Protein AF-A0A349N728-F1 (afdb_monomer_lite)

Radius of gyration: 18.57 Å; chains: 1; bounding box: 44×31×49 Å

Foldseek 3Di:
DALCVVCVVVVHDSVVSCVQPVGPLSVVQVVLVVLVVLLVVLLPQADDPVDDLLVSVLVSLLSLLLSCLVCVVCLQPVVCVPVRYPSCVVCVVVSLVSQLVRQLRSVVVCVVVQQFDDDNVCSSVLSNVLCCLQSCQQVVCVVVVHDSFLVSNLVSQVVSCVSGLVRGDPVSSVVNNVSSVPSRHPVNNP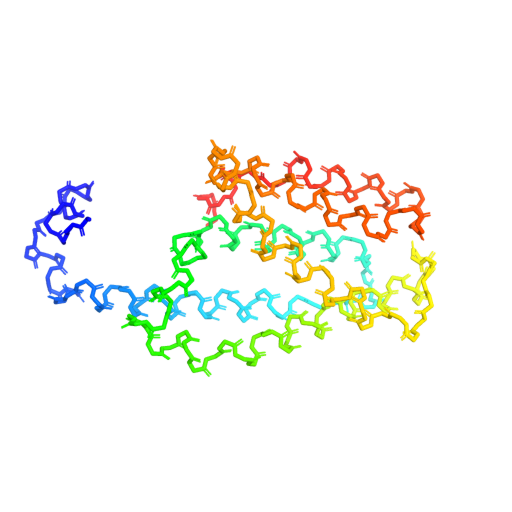PD

pLDDT: mean 85.96, std 12.43, range [41.59, 98.44]

Structure (mmCIF, N/CA/C/O backbone):
data_AF-A0A349N728-F1
#
_entry.id   AF-A0A349N728-F1
#
loop_
_atom_site.group_PDB
_atom_site.id
_atom_site.type_symbol
_atom_site.label_atom_id
_atom_site.label_alt_id
_atom_site.label_comp_id
_atom_site.label_asym_id
_atom_site.label_entity_id
_atom_site.label_seq_id
_atom_site.pdbx_PDB_ins_code
_atom_site.Cartn_x
_atom_site.Cartn_y
_atom_site.Cartn_z
_atom_site.occupancy
_atom_site.B_iso_or_equiv
_atom_site.auth_seq_id
_atom_site.auth_comp_id
_atom_site.auth_asym_id
_atom_site.auth_atom_id
_atom_site.pdbx_PDB_model_num
ATOM 1 N N . MET A 1 1 ? 10.423 2.161 -26.335 1.00 65.38 1 MET A N 1
ATOM 2 C CA . MET A 1 1 ? 11.825 2.143 -25.866 1.00 65.38 1 MET A CA 1
ATOM 3 C C . MET A 1 1 ? 12.519 0.907 -26.425 1.00 65.38 1 MET A C 1
ATOM 5 O O . MET A 1 1 ? 11.962 -0.180 -26.284 1.00 65.38 1 MET A O 1
ATOM 9 N N . THR A 1 2 ? 13.648 1.072 -27.118 1.00 75.69 2 THR A N 1
ATOM 10 C CA . THR A 1 2 ? 14.457 -0.017 -27.705 1.00 75.69 2 THR A CA 1
ATOM 11 C C . THR A 1 2 ? 15.675 -0.313 -26.823 1.00 75.69 2 THR A C 1
ATOM 13 O O . THR A 1 2 ? 16.045 0.516 -25.993 1.00 75.69 2 THR A O 1
ATOM 16 N N . THR A 1 3 ? 16.309 -1.476 -26.994 1.00 74.25 3 THR A N 1
ATOM 17 C CA . THR A 1 3 ? 17.570 -1.826 -26.309 1.00 74.25 3 THR A CA 1
ATOM 18 C C . THR A 1 3 ? 18.698 -0.854 -26.667 1.00 74.25 3 THR A C 1
ATOM 20 O O . THR A 1 3 ? 19.424 -0.423 -25.780 1.00 74.25 3 THR A O 1
ATOM 23 N N . ALA A 1 4 ? 18.776 -0.416 -27.927 1.00 76.38 4 ALA A N 1
ATOM 24 C CA . ALA A 1 4 ? 19.720 0.610 -28.374 1.00 76.38 4 ALA A CA 1
ATOM 25 C C . ALA A 1 4 ? 19.531 1.953 -27.643 1.00 76.38 4 ALA A C 1
ATOM 27 O O . ALA A 1 4 ? 20.502 2.557 -27.193 1.00 76.38 4 ALA A O 1
ATOM 28 N N . ALA A 1 5 ? 18.280 2.402 -27.473 1.00 78.94 5 ALA A N 1
ATOM 29 C CA . ALA A 1 5 ? 17.983 3.632 -26.739 1.00 78.94 5 ALA A CA 1
ATOM 30 C C . ALA A 1 5 ? 18.344 3.514 -25.247 1.00 78.94 5 ALA A C 1
ATOM 32 O O . ALA A 1 5 ? 18.861 4.465 -24.674 1.00 78.94 5 ALA A O 1
ATOM 33 N N . LEU A 1 6 ? 18.124 2.343 -24.634 1.00 78.31 6 LEU A N 1
ATOM 34 C CA . LEU A 1 6 ? 18.539 2.078 -23.252 1.00 78.31 6 LEU A CA 1
ATOM 35 C C . LEU A 1 6 ? 20.072 2.098 -23.107 1.00 78.31 6 LEU A C 1
ATOM 37 O O . LEU A 1 6 ? 20.585 2.681 -22.161 1.00 78.31 6 LEU A O 1
ATOM 41 N N . ALA A 1 7 ? 20.807 1.482 -24.039 1.00 80.94 7 ALA A N 1
ATOM 42 C CA . ALA A 1 7 ? 22.271 1.466 -24.009 1.00 80.94 7 ALA A CA 1
ATOM 43 C C . ALA A 1 7 ? 22.863 2.881 -24.130 1.00 80.94 7 ALA A C 1
ATOM 45 O O . ALA A 1 7 ? 23.768 3.230 -23.374 1.00 80.94 7 ALA A O 1
ATOM 46 N N . ALA A 1 8 ? 22.303 3.701 -25.027 1.00 82.25 8 ALA A N 1
ATOM 47 C CA . ALA A 1 8 ? 22.685 5.102 -25.184 1.00 82.25 8 ALA A CA 1
ATOM 48 C C . ALA A 1 8 ? 22.442 5.918 -23.903 1.00 82.25 8 ALA A C 1
ATOM 50 O O . ALA A 1 8 ? 23.327 6.662 -23.487 1.00 82.25 8 ALA A O 1
ATOM 51 N N . GLU A 1 9 ? 21.291 5.729 -23.250 1.00 84.56 9 GLU A N 1
ATOM 52 C CA . GLU A 1 9 ? 20.955 6.399 -21.984 1.00 84.56 9 GLU A CA 1
ATOM 53 C C . GLU A 1 9 ? 21.910 6.006 -20.844 1.00 84.56 9 GLU A C 1
ATOM 55 O O . GLU A 1 9 ? 22.309 6.836 -20.034 1.00 84.56 9 GLU A O 1
ATOM 60 N N . LEU A 1 10 ? 22.323 4.736 -20.802 1.00 83.94 10 LEU A N 1
ATOM 61 C CA . LEU A 1 10 ? 23.258 4.213 -19.803 1.00 83.94 10 LEU A CA 1
ATOM 62 C C . LEU A 1 10 ? 24.729 4.555 -20.103 1.00 83.94 10 LEU A C 1
ATOM 64 O O . LEU A 1 10 ? 25.606 4.209 -19.311 1.00 83.94 10 LEU A O 1
ATOM 68 N N . GLY A 1 11 ? 25.024 5.187 -21.245 1.00 83.31 11 GLY A N 1
ATOM 69 C CA . GLY A 1 11 ? 26.394 5.482 -21.671 1.00 83.31 11 GLY A CA 1
ATOM 70 C C . GLY A 1 11 ? 27.242 4.234 -21.952 1.00 83.31 11 GLY A C 1
ATOM 71 O O . GLY A 1 11 ? 28.469 4.301 -21.885 1.00 83.31 11 GLY A O 1
ATOM 72 N N . ILE A 1 12 ? 26.611 3.092 -22.253 1.00 85.50 12 ILE A N 1
ATOM 73 C CA . ILE A 1 12 ? 27.287 1.823 -22.569 1.00 85.50 12 ILE A CA 1
ATOM 74 C C . ILE A 1 12 ? 27.116 1.461 -24.046 1.00 85.50 12 ILE A C 1
ATOM 76 O O . ILE A 1 12 ? 26.211 1.937 -24.729 1.00 85.50 12 ILE A O 1
ATOM 80 N N . SER A 1 13 ? 27.968 0.570 -24.559 1.00 86.50 13 SER A N 1
ATOM 81 C CA . SER A 1 13 ? 27.773 0.041 -25.910 1.00 86.50 13 SER A CA 1
ATOM 82 C C . SER A 1 13 ? 26.555 -0.886 -25.967 1.00 86.50 13 SER A C 1
ATOM 84 O O . SER A 1 13 ? 26.282 -1.649 -25.037 1.00 86.50 13 SER A O 1
ATOM 86 N N . GLU A 1 14 ? 25.846 -0.879 -27.096 1.00 82.75 14 GLU A N 1
ATOM 87 C CA . GLU A 1 14 ? 24.724 -1.796 -27.327 1.00 82.75 14 GLU A CA 1
ATOM 88 C C . GLU A 1 14 ? 25.157 -3.269 -27.231 1.00 82.75 14 GLU A C 1
ATOM 90 O O . GLU A 1 14 ? 24.426 -4.094 -26.689 1.00 82.75 14 GLU A O 1
ATOM 95 N N . GLY A 1 15 ? 26.385 -3.590 -27.659 1.00 82.44 15 GLY A N 1
ATOM 96 C CA . GLY A 1 15 ? 26.968 -4.925 -27.508 1.00 82.44 15 GLY A CA 1
ATOM 97 C C . GLY A 1 15 ? 27.136 -5.363 -26.047 1.00 82.44 15 GLY A C 1
ATOM 98 O O . GLY A 1 15 ? 26.939 -6.539 -25.747 1.00 82.44 15 GLY A O 1
ATOM 99 N N . ASN A 1 16 ? 27.436 -4.434 -25.130 1.00 83.75 16 ASN A N 1
ATOM 100 C CA . ASN A 1 16 ? 27.517 -4.731 -23.697 1.00 83.75 16 ASN A CA 1
ATOM 101 C C . ASN A 1 16 ? 26.131 -5.061 -23.123 1.00 83.75 16 ASN A C 1
ATOM 103 O O . ASN A 1 16 ? 25.970 -6.036 -22.394 1.00 83.75 16 ASN A O 1
ATOM 107 N N . LEU A 1 17 ? 25.102 -4.302 -23.515 1.00 81.75 17 LEU A N 1
ATOM 108 C CA . LEU A 1 17 ? 23.727 -4.601 -23.116 1.00 81.75 17 LEU A CA 1
ATOM 109 C C . LEU A 1 17 ? 23.251 -5.942 -23.699 1.00 81.75 17 LEU A C 1
ATOM 111 O O . LEU A 1 17 ? 22.647 -6.730 -22.979 1.00 81.75 17 LEU A O 1
ATOM 115 N N . TRP A 1 18 ? 23.569 -6.227 -24.965 1.00 82.00 18 TRP A N 1
ATOM 116 C CA . TRP A 1 18 ? 23.206 -7.478 -25.637 1.00 82.00 18 TRP A CA 1
ATOM 117 C C . TRP A 1 18 ? 23.856 -8.713 -25.000 1.00 82.00 18 TRP A C 1
ATOM 119 O O . TRP A 1 18 ? 23.233 -9.775 -24.946 1.00 82.00 18 TRP A O 1
ATOM 129 N N . TYR A 1 19 ? 25.087 -8.578 -24.490 1.00 83.62 19 TYR A N 1
ATOM 130 C CA . TYR A 1 19 ? 25.783 -9.655 -23.780 1.00 83.62 19 TYR A CA 1
ATOM 131 C C . TYR A 1 19 ? 25.002 -10.131 -22.546 1.00 83.62 19 TYR A C 1
ATOM 133 O O . TYR A 1 19 ? 24.940 -11.331 -22.281 1.00 83.62 19 TYR A O 1
ATOM 141 N N . HIS A 1 20 ? 24.368 -9.202 -21.826 1.00 80.75 20 HIS A N 1
ATOM 142 C CA . HIS A 1 20 ? 23.574 -9.502 -20.633 1.00 80.75 20 HIS A CA 1
ATOM 143 C C . HIS A 1 20 ? 22.095 -9.775 -20.939 1.00 80.75 20 HIS A C 1
ATOM 145 O O . HIS A 1 20 ? 21.496 -10.658 -20.329 1.00 80.75 20 HIS A O 1
ATOM 151 N N . PHE A 1 21 ? 21.510 -9.058 -21.900 1.00 83.00 21 PHE A N 1
ATOM 152 C CA . PHE A 1 21 ? 20.096 -9.143 -22.259 1.00 83.00 21 PHE A CA 1
ATOM 153 C C . PHE A 1 21 ? 19.945 -9.202 -23.778 1.00 83.00 21 PHE A C 1
ATOM 155 O O . PHE A 1 21 ? 19.980 -8.182 -24.471 1.00 83.00 21 PHE A O 1
ATOM 162 N N . LYS A 1 22 ? 19.739 -10.410 -24.310 1.00 79.81 22 LYS A N 1
ATOM 163 C CA . LYS A 1 22 ? 19.631 -10.629 -25.761 1.00 79.81 22 LYS A CA 1
ATOM 164 C C . LYS A 1 22 ? 18.371 -10.002 -26.346 1.00 79.81 22 LYS A C 1
ATOM 166 O O . LYS A 1 22 ? 18.345 -9.643 -27.522 1.00 79.81 22 LYS A O 1
ATOM 171 N N . THR A 1 23 ? 17.326 -9.880 -25.534 1.00 80.31 23 THR A N 1
ATOM 172 C CA . THR A 1 23 ? 16.049 -9.284 -25.912 1.00 80.31 23 THR A CA 1
ATOM 173 C C . THR A 1 23 ? 15.507 -8.373 -24.811 1.00 80.31 23 THR A C 1
ATOM 175 O O . THR A 1 23 ? 15.828 -8.513 -23.631 1.00 80.31 23 THR A O 1
ATOM 178 N N . LYS A 1 24 ? 14.587 -7.471 -25.178 1.00 75.88 24 LYS A N 1
ATOM 179 C CA . LYS A 1 24 ? 13.794 -6.697 -24.204 1.00 75.88 24 LYS A CA 1
ATOM 180 C C . LYS A 1 24 ? 13.035 -7.613 -23.231 1.00 75.88 24 LYS A C 1
ATOM 182 O O . LYS A 1 24 ? 12.814 -7.232 -22.086 1.00 75.88 24 LYS A O 1
ATOM 187 N N . ARG A 1 25 ? 12.640 -8.810 -23.679 1.00 78.06 25 ARG A N 1
ATOM 188 C CA . ARG A 1 25 ? 11.955 -9.799 -22.843 1.00 78.06 25 ARG A CA 1
ATOM 189 C C . ARG A 1 25 ? 12.865 -10.323 -21.731 1.00 78.06 25 ARG A C 1
ATOM 191 O O . ARG A 1 25 ? 12.410 -10.396 -20.601 1.00 78.06 25 ARG A O 1
ATOM 198 N N . ASP A 1 26 ? 14.137 -10.592 -22.016 1.00 81.44 26 ASP A N 1
ATOM 199 C CA . ASP A 1 26 ? 15.095 -11.072 -21.003 1.00 81.44 26 ASP A CA 1
ATOM 200 C C . ASP A 1 26 ? 15.329 -10.029 -19.898 1.00 81.44 26 ASP A C 1
ATOM 202 O O . ASP A 1 26 ? 15.417 -10.360 -18.713 1.00 81.44 26 ASP A O 1
ATOM 206 N N . LEU A 1 27 ? 15.359 -8.747 -20.280 1.00 81.94 27 LEU A N 1
ATOM 207 C CA . LEU A 1 27 ? 15.409 -7.636 -19.331 1.00 81.94 27 LEU A CA 1
ATOM 208 C C . LEU A 1 27 ? 14.133 -7.578 -18.475 1.00 81.94 27 LEU A C 1
ATOM 210 O O . LEU A 1 27 ? 14.215 -7.451 -17.256 1.00 81.94 27 LEU A O 1
ATOM 214 N N . LEU A 1 28 ? 12.955 -7.708 -19.095 1.00 81.44 28 LEU A N 1
ATOM 215 C CA . LEU A 1 28 ? 11.674 -7.711 -18.379 1.00 81.44 28 LEU A CA 1
ATOM 216 C C . LEU A 1 28 ? 11.529 -8.901 -17.423 1.00 81.44 28 LEU A C 1
ATOM 218 O O . LEU A 1 28 ? 11.009 -8.714 -16.326 1.00 81.44 28 LEU A O 1
ATOM 222 N N . GLU A 1 29 ? 11.988 -10.095 -17.799 1.00 83.06 29 GLU A N 1
ATOM 223 C CA . GLU A 1 29 ? 11.990 -11.278 -16.923 1.00 83.06 29 GLU A CA 1
ATOM 224 C C . GLU A 1 29 ? 12.905 -11.056 -15.710 1.00 83.06 29 GLU A C 1
ATOM 226 O O . GLU A 1 29 ? 12.505 -11.323 -14.579 1.00 83.06 29 GLU A O 1
ATOM 231 N N . THR A 1 30 ? 14.088 -10.467 -15.910 1.00 86.31 30 THR A N 1
ATOM 232 C CA . THR A 1 30 ? 15.000 -10.124 -14.803 1.00 86.31 30 THR A CA 1
ATOM 233 C C . THR A 1 30 ? 14.379 -9.110 -13.842 1.00 86.31 30 THR A C 1
ATOM 235 O O . THR A 1 30 ? 14.368 -9.337 -12.633 1.00 86.31 30 THR A O 1
ATOM 238 N N . ILE A 1 31 ? 13.787 -8.030 -14.364 1.00 86.88 31 ILE A N 1
ATOM 239 C CA . ILE A 1 31 ? 13.103 -7.036 -13.522 1.00 86.88 31 ILE A CA 1
ATOM 240 C C . ILE A 1 31 ? 11.879 -7.656 -12.828 1.00 86.88 31 ILE A C 1
ATOM 242 O O . ILE A 1 31 ? 11.579 -7.334 -11.683 1.00 86.88 31 ILE A O 1
ATOM 246 N N . SER A 1 32 ? 11.179 -8.580 -13.491 1.00 84.75 32 SER A N 1
ATOM 247 C CA . SER A 1 32 ? 10.051 -9.306 -12.897 1.00 84.75 32 SER A CA 1
ATOM 248 C C . SER A 1 32 ? 10.486 -10.206 -11.743 1.00 84.75 32 SER A C 1
ATOM 250 O O . SER A 1 32 ? 9.770 -10.314 -10.749 1.00 84.75 32 SER A O 1
ATOM 252 N N . ALA A 1 33 ? 11.650 -10.847 -11.851 1.00 87.31 33 ALA A N 1
ATOM 253 C CA . ALA A 1 33 ? 12.217 -11.639 -10.767 1.00 87.31 33 ALA A CA 1
ATOM 254 C C . ALA A 1 33 ? 12.583 -10.755 -9.562 1.00 87.31 33 ALA A C 1
ATOM 256 O O . ALA A 1 33 ? 12.226 -11.093 -8.434 1.00 87.31 33 ALA A O 1
ATOM 257 N N . GLU A 1 34 ? 13.211 -9.596 -9.796 1.00 90.12 34 GLU A N 1
ATOM 258 C CA . GLU A 1 34 ? 13.496 -8.607 -8.744 1.00 90.12 34 GLU A CA 1
ATOM 259 C C . GLU A 1 34 ? 12.205 -8.095 -8.088 1.00 90.12 34 GLU A C 1
ATOM 261 O O . GLU A 1 34 ? 12.103 -8.036 -6.862 1.00 90.12 34 GLU A O 1
ATOM 266 N N . PHE A 1 35 ? 11.180 -7.810 -8.894 1.00 88.44 35 PHE A N 1
ATOM 267 C CA . PHE A 1 35 ? 9.861 -7.423 -8.408 1.00 88.44 35 PHE A CA 1
ATOM 268 C C . PHE A 1 35 ? 9.256 -8.484 -7.484 1.00 88.44 35 PHE A C 1
ATOM 270 O O . PHE A 1 35 ? 8.768 -8.145 -6.410 1.00 88.44 35 PHE A O 1
ATOM 277 N N . VAL A 1 36 ? 9.318 -9.770 -7.845 1.00 87.31 36 VAL A N 1
ATOM 278 C CA . VAL A 1 36 ? 8.809 -10.856 -6.990 1.00 87.31 36 VAL A CA 1
ATOM 279 C C . VAL A 1 36 ? 9.584 -10.966 -5.673 1.00 87.31 36 VAL A C 1
ATOM 281 O O . VAL A 1 36 ? 8.971 -11.225 -4.637 1.00 87.31 36 VAL A O 1
ATOM 284 N N . LEU A 1 37 ? 10.903 -10.755 -5.675 1.00 89.50 37 LEU A N 1
ATOM 285 C CA . LEU A 1 37 ? 11.693 -10.721 -4.438 1.00 89.50 37 LEU A CA 1
ATOM 286 C C . LEU A 1 37 ? 11.263 -9.557 -3.541 1.00 89.50 37 LEU A C 1
ATOM 288 O O . LEU A 1 37 ? 10.905 -9.785 -2.387 1.00 89.50 37 LEU A O 1
ATOM 292 N N . TYR A 1 38 ? 11.181 -8.351 -4.106 1.00 91.06 38 TYR A N 1
ATOM 293 C CA . TYR A 1 38 ? 10.727 -7.154 -3.396 1.00 91.06 38 TYR A CA 1
ATOM 294 C C . TYR A 1 38 ? 9.313 -7.336 -2.818 1.00 91.06 38 TYR A C 1
ATOM 296 O O . TYR A 1 38 ? 9.050 -7.024 -1.657 1.00 91.06 38 TYR A O 1
ATOM 304 N N . LEU A 1 39 ? 8.398 -7.917 -3.603 1.00 89.69 39 LEU A N 1
ATOM 305 C CA . LEU A 1 39 ? 7.050 -8.262 -3.154 1.00 89.69 39 LEU A CA 1
ATOM 306 C C . LEU A 1 39 ? 7.071 -9.203 -1.950 1.00 89.69 39 LEU A C 1
ATOM 308 O O . LEU A 1 39 ? 6.292 -9.016 -1.018 1.00 89.69 39 LEU A O 1
ATOM 312 N N . ASN A 1 40 ? 7.917 -10.235 -1.973 1.00 90.56 40 ASN A N 1
ATOM 313 C CA . ASN A 1 40 ? 8.003 -11.204 -0.884 1.00 90.56 40 ASN A CA 1
ATOM 314 C C . ASN A 1 40 ? 8.567 -10.575 0.396 1.00 90.56 40 ASN A C 1
ATOM 316 O O . ASN A 1 40 ? 8.049 -10.861 1.475 1.00 90.56 40 ASN A O 1
ATOM 320 N N . GLU A 1 41 ? 9.561 -9.693 0.286 1.00 92.38 41 GLU A N 1
ATOM 321 C CA . GLU A 1 41 ? 10.083 -8.917 1.418 1.00 92.38 41 GLU A CA 1
ATOM 322 C C . GLU A 1 41 ? 8.996 -8.028 2.021 1.00 92.38 41 GLU A C 1
ATOM 324 O O . GLU A 1 41 ? 8.740 -8.082 3.225 1.00 92.38 41 GLU A O 1
ATOM 329 N N . ARG A 1 42 ? 8.268 -7.288 1.177 1.00 94.06 42 ARG A N 1
ATOM 330 C CA . ARG A 1 42 ? 7.126 -6.492 1.627 1.00 94.06 42 ARG A CA 1
ATOM 331 C C . ARG A 1 42 ? 6.063 -7.372 2.280 1.00 94.06 42 ARG A C 1
ATOM 333 O O . ARG A 1 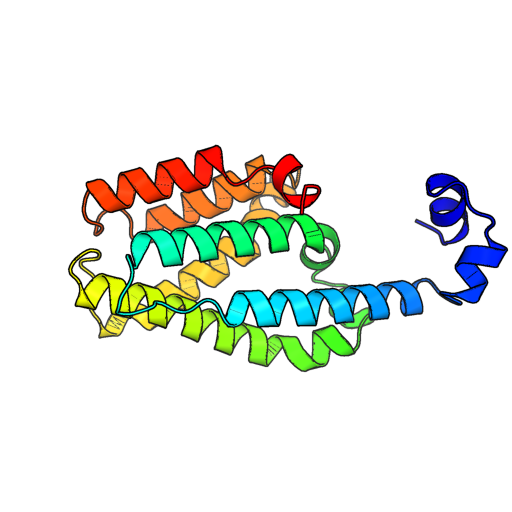42 ? 5.555 -7.013 3.334 1.00 94.06 42 ARG A O 1
ATOM 340 N N . LEU A 1 43 ? 5.705 -8.518 1.697 1.00 93.88 43 LEU A N 1
ATOM 341 C CA . LEU A 1 43 ? 4.720 -9.455 2.264 1.00 93.88 43 LEU A CA 1
ATOM 342 C C . LEU A 1 43 ? 5.140 -10.046 3.617 1.00 93.88 43 LEU A C 1
ATOM 344 O O . LEU A 1 43 ? 4.274 -10.478 4.378 1.00 93.88 43 LEU A O 1
ATOM 348 N N . ALA A 1 44 ? 6.439 -10.070 3.920 1.00 94.25 44 ALA A N 1
ATOM 349 C CA . ALA A 1 44 ? 6.952 -10.504 5.214 1.00 94.25 44 ALA A CA 1
ATOM 350 C C . ALA A 1 44 ? 6.738 -9.457 6.324 1.00 94.25 44 ALA A C 1
ATOM 352 O O . ALA A 1 44 ? 6.820 -9.803 7.504 1.00 94.25 44 ALA A O 1
ATOM 353 N N . LEU A 1 45 ? 6.417 -8.202 5.977 1.00 95.44 45 LEU A N 1
ATOM 354 C CA . LEU A 1 45 ? 6.037 -7.175 6.946 1.00 95.44 45 LEU A CA 1
ATOM 355 C C . LEU A 1 45 ? 4.685 -7.538 7.569 1.00 95.44 45 LEU A C 1
ATOM 357 O O . LEU A 1 45 ? 3.630 -7.403 6.951 1.00 95.44 45 LEU A O 1
ATOM 361 N N . LEU A 1 46 ? 4.711 -8.014 8.805 1.00 96.94 46 LEU A N 1
ATOM 362 C CA . LEU A 1 46 ? 3.534 -8.401 9.576 1.00 96.94 46 LEU A CA 1
ATOM 363 C C . LEU A 1 46 ? 3.535 -7.651 10.912 1.00 96.94 46 LEU A C 1
ATOM 365 O O . LEU A 1 46 ? 4.599 -7.224 11.368 1.00 96.94 46 LEU A O 1
ATOM 369 N N . PRO A 1 47 ? 2.371 -7.475 11.561 1.00 96.75 47 PRO A N 1
ATOM 370 C CA . PRO A 1 47 ? 2.330 -6.847 12.873 1.00 96.75 47 PRO A CA 1
ATOM 371 C C . PRO A 1 47 ? 3.146 -7.655 13.892 1.00 96.75 47 PRO A C 1
ATOM 373 O O . PRO A 1 47 ? 2.876 -8.836 14.126 1.00 96.75 47 PRO A O 1
ATOM 376 N N . ASP A 1 48 ? 4.117 -7.004 14.531 1.00 91.38 48 ASP A N 1
ATOM 377 C CA . ASP A 1 48 ? 4.842 -7.560 15.672 1.00 91.38 48 ASP A CA 1
ATOM 378 C C . ASP A 1 48 ? 4.112 -7.193 16.968 1.00 91.38 48 ASP A C 1
ATOM 380 O O . ASP A 1 48 ? 3.967 -6.019 17.301 1.00 91.38 48 ASP A O 1
ATOM 384 N N . LYS A 1 49 ? 3.692 -8.207 17.732 1.00 85.75 49 LYS A N 1
ATOM 385 C CA . LYS A 1 49 ? 2.978 -8.043 19.009 1.00 85.75 49 LYS A CA 1
ATOM 386 C C . LYS A 1 49 ? 3.789 -7.306 20.080 1.00 85.75 49 LYS A C 1
ATOM 388 O O . LYS A 1 49 ? 3.215 -6.919 21.096 1.00 85.75 49 LYS A O 1
ATOM 393 N N . ARG A 1 50 ? 5.110 -7.198 19.912 1.00 86.25 50 ARG A N 1
ATOM 394 C CA . ARG A 1 50 ? 6.018 -6.512 20.844 1.00 86.25 50 ARG A CA 1
ATOM 395 C C . ARG A 1 50 ? 6.225 -5.039 20.501 1.00 86.25 50 ARG A C 1
ATOM 397 O O . ARG A 1 50 ? 6.676 -4.297 21.367 1.00 86.25 50 ARG A O 1
ATOM 404 N N . ASN A 1 51 ? 5.892 -4.634 19.278 1.00 91.44 51 ASN A N 1
ATOM 405 C CA . ASN A 1 51 ? 6.138 -3.291 18.770 1.00 91.44 51 ASN A CA 1
ATOM 406 C C . ASN A 1 51 ? 4.823 -2.542 18.529 1.00 91.44 51 ASN A C 1
ATOM 408 O O . ASN A 1 51 ? 3.728 -3.098 18.609 1.00 91.44 51 ASN A O 1
ATOM 412 N N . ASP A 1 52 ? 4.939 -1.251 18.231 1.00 96.19 52 ASP A N 1
ATOM 413 C CA . ASP A 1 52 ? 3.796 -0.423 17.871 1.00 96.19 52 ASP A CA 1
ATOM 414 C C . ASP A 1 52 ? 3.228 -0.844 16.503 1.00 96.19 52 ASP A C 1
ATOM 416 O O . ASP A 1 52 ? 3.882 -0.715 15.464 1.00 96.19 52 ASP A O 1
ATOM 420 N N . VAL A 1 53 ? 1.984 -1.329 16.503 1.00 97.69 53 VAL A N 1
ATOM 421 C CA . VAL A 1 53 ? 1.272 -1.751 15.288 1.00 97.69 53 VAL A CA 1
ATOM 422 C C . VAL A 1 53 ? 1.079 -0.606 14.288 1.00 97.69 53 VAL A C 1
ATOM 424 O O . VAL A 1 53 ? 1.051 -0.855 13.083 1.00 97.69 53 VAL A O 1
ATOM 427 N N . VAL A 1 54 ? 0.965 0.643 14.756 1.00 97.38 54 VAL A N 1
ATOM 428 C CA . VAL A 1 54 ? 0.815 1.819 13.889 1.00 97.38 54 VAL A CA 1
ATOM 429 C C . VAL A 1 54 ? 2.110 2.076 13.131 1.00 97.38 54 VAL A C 1
ATOM 431 O O . VAL A 1 54 ? 2.051 2.276 11.923 1.00 97.38 54 VAL A O 1
ATOM 434 N N . GLU A 1 55 ? 3.268 1.990 13.793 1.00 96.12 55 GLU A N 1
ATOM 435 C CA . GLU A 1 55 ? 4.571 2.108 13.116 1.00 96.12 55 GLU A CA 1
ATOM 436 C C . GLU A 1 55 ? 4.802 0.964 12.130 1.00 96.12 55 GLU A C 1
ATOM 438 O O . GLU A 1 55 ? 5.214 1.197 10.996 1.00 96.12 55 GLU A O 1
ATOM 443 N N . GLY A 1 56 ? 4.466 -0.272 12.514 1.00 96.88 56 GLY A N 1
ATOM 444 C CA . GLY A 1 56 ? 4.554 -1.409 11.596 1.00 96.88 56 GLY A CA 1
ATOM 445 C C . GLY A 1 56 ? 3.677 -1.223 10.352 1.00 96.88 56 GLY A C 1
ATOM 446 O O . GLY A 1 56 ? 4.092 -1.537 9.237 1.00 96.88 56 GLY A O 1
ATOM 447 N N . TYR A 1 57 ? 2.477 -0.665 10.521 1.00 97.44 57 TYR A N 1
ATOM 448 C CA . TYR A 1 57 ? 1.588 -0.381 9.400 1.00 97.44 57 TYR A CA 1
ATOM 449 C C . TYR A 1 57 ? 2.066 0.810 8.561 1.00 97.44 57 TYR A C 1
ATOM 451 O O . TYR A 1 57 ? 1.948 0.766 7.340 1.00 97.44 57 TYR A O 1
ATOM 459 N N . ILE A 1 58 ? 2.664 1.839 9.172 1.00 95.88 58 ILE A N 1
ATOM 460 C CA . ILE A 1 58 ? 3.349 2.919 8.446 1.00 95.88 58 ILE A CA 1
ATOM 461 C C . ILE A 1 58 ? 4.466 2.340 7.574 1.00 95.88 58 ILE A C 1
ATOM 463 O O . ILE A 1 58 ? 4.516 2.646 6.384 1.00 95.88 58 ILE A O 1
ATOM 467 N N . ALA A 1 59 ? 5.306 1.459 8.121 1.00 94.56 59 ALA A N 1
ATOM 468 C CA . ALA A 1 59 ? 6.368 0.800 7.366 1.00 94.56 59 ALA A CA 1
ATOM 469 C C . ALA A 1 59 ? 5.814 -0.011 6.181 1.00 94.56 59 ALA A C 1
ATOM 471 O O . ALA A 1 59 ? 6.353 0.068 5.077 1.00 94.56 59 ALA A O 1
ATOM 472 N N . LEU A 1 60 ? 4.691 -0.717 6.372 1.00 95.69 60 LEU A N 1
ATOM 473 C CA . LEU A 1 60 ? 3.984 -1.381 5.275 1.00 95.69 60 LEU A CA 1
ATOM 474 C C . LEU A 1 60 ? 3.520 -0.380 4.201 1.00 95.69 60 LEU A C 1
ATOM 476 O O . LEU A 1 60 ? 3.712 -0.639 3.015 1.00 95.69 60 LEU A O 1
ATOM 480 N N . MET A 1 61 ? 2.916 0.750 4.587 1.00 94.75 61 MET A N 1
ATOM 481 C CA . MET A 1 61 ? 2.443 1.763 3.629 1.00 94.75 61 MET A CA 1
ATOM 482 C C . MET A 1 61 ? 3.603 2.379 2.840 1.00 94.75 61 MET A C 1
ATOM 484 O O . MET A 1 61 ? 3.499 2.524 1.625 1.00 94.75 61 MET A O 1
ATOM 488 N N . VAL A 1 62 ? 4.721 2.678 3.506 1.00 92.75 62 VAL A N 1
ATOM 489 C CA . VAL A 1 62 ? 5.940 3.188 2.861 1.00 92.75 62 VAL A CA 1
ATOM 490 C C . VAL A 1 62 ? 6.505 2.166 1.876 1.00 92.75 62 VAL A C 1
ATOM 492 O O . VAL A 1 62 ? 6.765 2.515 0.727 1.00 92.75 62 VAL A O 1
ATOM 495 N N . SER A 1 63 ? 6.628 0.899 2.280 1.00 93.38 63 SER A N 1
ATOM 496 C CA . SER A 1 63 ? 7.130 -0.167 1.406 1.00 93.38 63 SER A CA 1
ATOM 497 C C . SER A 1 63 ? 6.213 -0.406 0.196 1.00 93.38 63 SER A C 1
ATOM 499 O O . SER A 1 63 ? 6.695 -0.509 -0.930 1.00 93.38 63 SER A O 1
ATOM 501 N N . LEU A 1 64 ? 4.886 -0.399 0.381 1.00 92.38 64 LEU A N 1
ATOM 502 C CA . LEU A 1 64 ? 3.926 -0.487 -0.730 1.00 92.38 64 LEU A CA 1
ATOM 503 C C . LEU A 1 64 ? 4.024 0.706 -1.683 1.00 92.38 64 LEU A C 1
ATOM 505 O O . LEU A 1 64 ? 3.963 0.536 -2.896 1.00 92.38 64 LEU A O 1
ATOM 509 N N . ALA A 1 65 ? 4.159 1.922 -1.163 1.00 90.81 65 ALA A N 1
ATOM 510 C CA . ALA A 1 65 ? 4.291 3.109 -1.995 1.00 90.81 65 ALA A CA 1
ATOM 511 C C . ALA A 1 65 ? 5.597 3.099 -2.803 1.00 90.81 65 ALA A C 1
ATOM 513 O O . ALA A 1 65 ? 5.584 3.421 -3.992 1.00 90.81 65 ALA A O 1
ATOM 514 N N . GLN A 1 66 ? 6.707 2.681 -2.188 1.00 90.38 66 GLN A N 1
ATOM 515 C CA . GLN A 1 66 ? 7.979 2.478 -2.880 1.00 90.38 66 GLN A CA 1
ATOM 516 C C . GLN A 1 66 ? 7.856 1.422 -3.976 1.00 90.38 66 GLN A C 1
ATOM 518 O O . GLN A 1 66 ? 8.345 1.645 -5.078 1.00 90.38 66 GLN A O 1
ATOM 523 N N . GLU A 1 67 ? 7.157 0.317 -3.722 1.00 90.31 67 GLU A N 1
ATOM 524 C CA . GLU A 1 67 ? 6.871 -0.695 -4.737 1.00 90.31 67 GLU A CA 1
ATOM 525 C C . GLU A 1 67 ? 6.091 -0.119 -5.921 1.00 90.31 67 GLU A C 1
ATOM 527 O O . GLU A 1 67 ? 6.488 -0.290 -7.075 1.00 90.31 67 GLU A O 1
ATOM 532 N N . LEU A 1 68 ? 4.991 0.586 -5.638 1.00 87.81 68 LEU A N 1
ATOM 533 C CA . LEU A 1 68 ? 4.132 1.188 -6.655 1.00 87.81 68 LEU A CA 1
ATOM 534 C C . LEU A 1 68 ? 4.902 2.204 -7.492 1.00 87.81 68 LEU A C 1
ATOM 536 O O . LEU A 1 68 ? 4.711 2.248 -8.701 1.00 87.81 68 LEU A O 1
ATOM 540 N N . LEU A 1 69 ? 5.797 2.985 -6.882 1.00 87.56 69 LEU A N 1
ATOM 541 C CA . LEU A 1 69 ? 6.665 3.920 -7.594 1.00 87.56 69 LEU A CA 1
ATOM 542 C C . LEU A 1 69 ? 7.780 3.205 -8.366 1.00 87.56 69 LEU A C 1
ATOM 544 O O . LEU A 1 69 ? 7.989 3.507 -9.538 1.00 87.56 69 LEU A O 1
ATOM 548 N N . LYS A 1 70 ? 8.506 2.262 -7.767 1.00 88.38 70 LYS A N 1
ATOM 549 C CA . LYS A 1 70 ? 9.626 1.562 -8.419 1.00 88.38 70 LYS A CA 1
ATOM 550 C C . LYS A 1 70 ? 9.146 0.742 -9.617 1.00 88.38 70 LYS A C 1
ATOM 552 O O . LYS A 1 70 ? 9.746 0.785 -10.688 1.00 88.38 70 LYS A O 1
ATOM 557 N N . TYR A 1 71 ? 8.006 0.075 -9.469 1.00 86.00 71 TYR A N 1
ATOM 558 C CA . TYR A 1 71 ? 7.452 -0.843 -10.461 1.00 86.00 71 TYR A CA 1
ATOM 559 C C . TYR A 1 71 ? 6.208 -0.291 -11.172 1.00 86.00 71 TYR A C 1
ATOM 561 O O . TYR A 1 71 ? 5.448 -1.046 -11.774 1.00 86.00 71 TYR A O 1
ATOM 569 N N . ARG A 1 72 ? 6.004 1.037 -11.175 1.00 81.62 72 ARG A N 1
ATOM 570 C CA . ARG A 1 72 ? 4.838 1.711 -11.793 1.00 81.62 72 ARG A CA 1
ATOM 571 C C . ARG A 1 72 ? 4.590 1.339 -13.253 1.00 81.62 72 ARG A C 1
ATOM 573 O O . ARG A 1 72 ? 3.456 1.372 -13.722 1.00 81.62 72 ARG A O 1
ATOM 580 N N . PHE A 1 73 ? 5.662 1.040 -13.987 1.00 79.06 73 PHE A N 1
ATOM 581 C CA . PHE A 1 73 ? 5.590 0.645 -15.391 1.00 79.06 73 PHE A CA 1
ATOM 582 C C . PHE A 1 73 ? 4.987 -0.751 -15.556 1.00 79.06 73 PHE A C 1
ATOM 584 O O . PHE A 1 73 ? 4.318 -0.979 -16.555 1.00 79.06 73 PHE A O 1
ATOM 591 N N . LEU A 1 74 ? 5.186 -1.643 -14.574 1.00 78.19 74 LEU A N 1
ATOM 592 C CA . LEU A 1 74 ? 4.438 -2.887 -14.499 1.00 78.19 74 LEU A CA 1
ATOM 593 C C . LEU A 1 74 ? 2.973 -2.497 -14.286 1.00 78.19 74 LEU A C 1
ATOM 595 O O . LEU A 1 74 ? 2.175 -2.730 -15.184 1.00 78.19 74 LEU A O 1
ATOM 599 N N . TYR A 1 75 ? 2.647 -1.775 -13.201 1.00 74.69 75 TYR A N 1
ATOM 600 C CA . TYR A 1 75 ? 1.263 -1.466 -12.780 1.00 74.69 75 TYR A CA 1
ATOM 601 C C . TYR A 1 75 ? 0.394 -0.817 -13.865 1.00 74.69 75 TYR A C 1
ATOM 603 O O . TYR A 1 75 ? -0.772 -1.173 -14.022 1.00 74.69 75 TYR A O 1
ATOM 611 N N . ARG A 1 76 ? 0.981 0.079 -14.659 1.00 69.81 76 ARG A N 1
ATOM 612 C CA . ARG A 1 76 ? 0.311 0.818 -15.735 1.00 69.81 76 ARG A CA 1
ATOM 613 C C . ARG A 1 76 ? -0.205 -0.059 -16.876 1.00 69.81 76 ARG A C 1
ATOM 615 O O . ARG A 1 76 ? -1.192 0.309 -17.507 1.00 69.81 76 ARG A O 1
ATOM 622 N N . ASP A 1 77 ? 0.460 -1.172 -17.155 1.00 61.22 77 ASP A N 1
ATOM 623 C CA . ASP A 1 77 ? 0.244 -1.966 -18.364 1.00 61.22 77 ASP A CA 1
ATOM 624 C C . ASP A 1 77 ? -0.567 -3.237 -18.055 1.00 61.22 77 ASP A C 1
ATOM 626 O O . ASP A 1 77 ? -0.224 -4.327 -18.490 1.00 61.22 77 ASP A O 1
ATOM 630 N N . GLN A 1 78 ? -1.652 -3.143 -17.265 1.00 55.12 78 GLN A N 1
ATOM 631 C CA . GLN A 1 78 ? -2.525 -4.286 -16.885 1.00 55.12 78 GLN A CA 1
ATOM 632 C C . GLN A 1 78 ? -2.942 -5.181 -18.066 1.00 55.12 78 GLN A C 1
ATOM 634 O O . GLN A 1 78 ? -3.054 -6.391 -17.883 1.00 55.12 78 GLN A O 1
ATOM 639 N N . ALA A 1 79 ? -3.110 -4.630 -19.273 1.00 48.84 79 ALA A N 1
ATOM 640 C CA . ALA A 1 79 ? -3.375 -5.429 -20.474 1.00 48.84 79 ALA A CA 1
ATOM 641 C C . ALA A 1 79 ? -2.153 -6.253 -20.947 1.00 48.84 79 ALA A C 1
ATOM 643 O O . ALA A 1 79 ? -2.322 -7.327 -21.520 1.00 48.84 79 ALA A O 1
ATOM 644 N N . ASP A 1 80 ? -0.935 -5.799 -20.647 1.00 47.94 80 ASP A N 1
ATOM 645 C CA . ASP A 1 80 ? 0.344 -6.370 -21.085 1.00 47.94 80 ASP A CA 1
ATOM 646 C C . ASP A 1 80 ? 1.121 -7.125 -19.993 1.00 47.94 80 ASP A C 1
ATOM 648 O O . ASP A 1 80 ? 2.040 -7.883 -20.327 1.00 47.94 80 ASP A O 1
ATOM 652 N N . TYR A 1 81 ? 0.728 -6.999 -18.716 1.00 47.81 81 TYR A N 1
ATOM 653 C CA . TYR A 1 81 ? 1.266 -7.752 -17.566 1.00 47.81 81 TYR A CA 1
ATOM 654 C C . TYR A 1 81 ? 1.339 -9.258 -17.821 1.00 47.81 81 TYR A C 1
ATOM 656 O O . TYR A 1 81 ? 2.224 -9.941 -17.308 1.00 47.81 81 TYR A O 1
ATOM 664 N N . GLY A 1 82 ? 0.382 -9.767 -18.599 1.00 45.94 82 GLY A N 1
ATOM 665 C CA . GLY A 1 82 ? 0.283 -11.175 -18.948 1.00 45.94 82 GLY A CA 1
ATOM 666 C C . GLY A 1 82 ? 0.956 -11.565 -20.258 1.00 45.94 82 GLY A C 1
ATOM 667 O O . GLY A 1 82 ? 1.263 -12.734 -20.457 1.00 45.94 82 GLY A O 1
ATOM 668 N N . CYS A 1 83 ? 1.230 -10.625 -21.156 1.00 47.91 83 CYS A N 1
ATOM 669 C CA . CYS A 1 83 ? 1.778 -10.986 -22.462 1.00 47.91 83 CYS A CA 1
ATOM 670 C C . CYS A 1 83 ? 3.308 -11.149 -22.441 1.00 47.91 83 CYS A C 1
ATOM 672 O O . CYS A 1 83 ? 3.859 -11.779 -23.344 1.00 47.91 83 CYS A O 1
ATOM 674 N N . HIS A 1 84 ? 4.006 -10.627 -21.418 1.00 55.94 84 HIS A N 1
ATOM 675 C CA . HIS A 1 84 ? 5.460 -10.429 -21.504 1.00 55.94 84 HIS A CA 1
ATOM 676 C C . HIS A 1 84 ? 6.318 -11.043 -20.380 1.00 55.94 84 HIS A C 1
ATOM 678 O O . HIS A 1 84 ? 7.523 -11.167 -20.595 1.00 55.94 84 HIS A O 1
ATOM 684 N N . SER A 1 85 ? 5.751 -11.452 -19.231 1.00 67.25 85 SER A N 1
ATOM 685 C CA . SER A 1 85 ? 6.507 -12.085 -18.129 1.00 67.25 85 SER A CA 1
ATOM 686 C C . SER A 1 85 ? 5.752 -13.258 -17.504 1.00 67.25 85 SER A C 1
ATOM 688 O O . SER A 1 85 ? 4.715 -13.087 -16.855 1.00 67.25 85 SER A O 1
ATOM 690 N N . GLN A 1 86 ? 6.288 -14.469 -17.673 1.00 71.56 86 GLN A N 1
ATOM 691 C CA . GLN A 1 86 ? 5.652 -15.679 -17.138 1.00 71.56 86 GLN A CA 1
ATOM 692 C C . GLN A 1 86 ? 5.750 -15.736 -15.605 1.00 71.56 86 GLN A C 1
ATOM 694 O O . GLN A 1 86 ? 4.864 -16.276 -14.937 1.00 71.56 86 GLN A O 1
ATOM 699 N N . ILE A 1 87 ? 6.807 -15.146 -15.040 1.00 75.12 87 ILE A N 1
ATOM 700 C CA . ILE A 1 87 ? 7.042 -15.089 -13.595 1.00 75.12 87 ILE A CA 1
ATOM 701 C C . ILE A 1 87 ? 5.905 -14.343 -12.892 1.00 75.12 87 ILE A C 1
ATOM 703 O O . ILE A 1 87 ? 5.381 -14.833 -11.890 1.00 75.12 87 ILE A O 1
ATOM 707 N N . VAL A 1 88 ? 5.479 -13.190 -13.416 1.00 73.00 88 VAL A N 1
ATOM 708 C CA . VAL A 1 88 ? 4.412 -12.402 -12.781 1.00 73.00 88 VAL A CA 1
ATOM 709 C C . VAL A 1 88 ? 3.071 -13.125 -12.874 1.00 73.00 88 VAL A C 1
ATOM 711 O O . VAL A 1 88 ? 2.380 -13.261 -11.862 1.00 73.00 88 VAL A O 1
ATOM 714 N N . LEU A 1 89 ? 2.737 -13.664 -14.052 1.00 72.75 89 LEU A N 1
ATOM 715 C CA . LEU A 1 89 ? 1.506 -14.429 -14.269 1.00 72.75 89 LEU A CA 1
ATOM 716 C C . LEU A 1 89 ? 1.344 -15.588 -13.286 1.00 72.75 89 LEU A C 1
ATOM 718 O O . LEU A 1 89 ? 0.277 -15.761 -12.701 1.00 72.75 89 LEU A O 1
ATOM 722 N N . ASN A 1 90 ? 2.410 -16.357 -13.069 1.00 78.56 90 ASN A N 1
ATOM 723 C CA . ASN A 1 90 ? 2.361 -17.534 -12.205 1.00 78.56 90 ASN A CA 1
ATOM 724 C C . ASN A 1 90 ? 2.141 -17.184 -10.722 1.00 78.56 90 ASN A C 1
ATOM 726 O O . ASN A 1 90 ? 1.703 -18.037 -9.953 1.00 78.56 90 ASN A O 1
ATOM 730 N N . ASN A 1 91 ? 2.436 -15.948 -10.308 1.00 77.00 91 ASN A N 1
ATOM 731 C CA . ASN A 1 91 ? 2.390 -15.529 -8.905 1.00 77.00 91 ASN A CA 1
ATOM 732 C C . ASN A 1 91 ? 1.191 -14.627 -8.563 1.00 77.00 91 ASN A C 1
ATOM 734 O O . ASN A 1 91 ? 0.884 -14.444 -7.383 1.00 77.00 91 ASN A O 1
ATOM 738 N N . ILE A 1 92 ? 0.496 -14.071 -9.561 1.00 73.81 92 ILE A N 1
ATOM 739 C CA . ILE A 1 92 ? -0.440 -12.956 -9.360 1.00 73.81 92 ILE A CA 1
ATOM 740 C C . ILE A 1 92 ? -1.646 -13.302 -8.473 1.00 73.81 92 ILE A C 1
ATOM 742 O O . ILE A 1 92 ? -2.028 -12.509 -7.614 1.00 73.81 92 ILE A O 1
ATOM 746 N N . THR A 1 93 ? -2.223 -14.497 -8.616 1.00 73.25 93 THR A N 1
ATOM 747 C CA . THR A 1 93 ? -3.382 -14.921 -7.810 1.00 73.25 93 THR A CA 1
ATOM 748 C C . THR A 1 93 ? -2.999 -15.092 -6.342 1.00 73.25 93 THR A C 1
ATOM 750 O O . THR A 1 93 ? -3.645 -14.527 -5.460 1.00 73.25 93 THR A O 1
ATOM 753 N N . GLY A 1 94 ? -1.894 -15.799 -6.079 1.00 84.00 94 GLY A N 1
ATOM 754 C CA . GLY A 1 94 ? -1.383 -15.991 -4.720 1.00 84.00 94 GLY A CA 1
ATOM 755 C C . GLY A 1 94 ? -0.946 -14.677 -4.069 1.00 84.00 94 GLY A C 1
ATOM 756 O O . GLY A 1 94 ? -1.052 -14.522 -2.853 1.00 84.00 94 GLY A O 1
ATOM 757 N N . LEU A 1 95 ? -0.510 -13.699 -4.867 1.00 83.94 95 LEU A N 1
ATOM 758 C CA . LEU A 1 95 ? -0.151 -12.376 -4.375 1.00 83.94 95 LEU A CA 1
ATOM 759 C C . LEU A 1 95 ? -1.353 -11.638 -3.770 1.00 83.94 95 LEU A C 1
ATOM 761 O O . LEU A 1 95 ? -1.231 -11.106 -2.670 1.00 83.94 95 LEU A O 1
ATOM 765 N N . TYR A 1 96 ? -2.518 -11.641 -4.427 1.00 85.88 96 TYR A N 1
ATOM 766 C CA . TYR A 1 96 ? -3.713 -10.982 -3.878 1.00 85.88 96 TYR A CA 1
ATOM 767 C C . TYR A 1 96 ? -4.178 -11.603 -2.568 1.00 85.88 96 TYR A C 1
ATOM 769 O O . TYR A 1 96 ? -4.577 -10.886 -1.649 1.00 85.88 96 TYR A O 1
ATOM 777 N N . GLU A 1 97 ? -4.107 -12.926 -2.457 1.00 90.88 97 GLU A N 1
ATOM 778 C CA . GLU A 1 97 ? -4.463 -13.625 -1.226 1.00 90.88 97 GLU A CA 1
ATOM 779 C C . GLU A 1 97 ? -3.510 -13.282 -0.082 1.00 90.88 97 GLU A C 1
ATOM 781 O O . GLU A 1 97 ? -3.968 -12.953 1.016 1.00 90.88 97 GLU A O 1
ATOM 786 N N . LYS A 1 98 ? -2.197 -13.282 -0.346 1.00 93.75 98 LYS A N 1
ATOM 787 C CA . LYS A 1 98 ? -1.178 -12.907 0.642 1.00 93.75 98 LYS A CA 1
ATOM 788 C C . LYS A 1 98 ? -1.299 -11.440 1.058 1.00 93.75 98 LYS A C 1
ATOM 790 O O . LYS A 1 98 ? -1.295 -11.159 2.253 1.00 93.75 98 LYS A O 1
ATOM 795 N N . SER A 1 99 ? -1.490 -10.518 0.112 1.00 93.31 99 SER A N 1
ATOM 796 C CA . SER A 1 99 ? -1.719 -9.099 0.416 1.00 93.31 99 SER A CA 1
ATOM 797 C C . SER A 1 99 ? -2.982 -8.909 1.259 1.00 93.31 99 SER A C 1
ATOM 799 O O . SER A 1 99 ? -2.966 -8.166 2.239 1.00 93.31 99 SER A O 1
ATOM 801 N N . ARG A 1 100 ? -4.074 -9.625 0.945 1.00 95.06 100 ARG A N 1
ATOM 802 C CA . ARG A 1 100 ? -5.317 -9.566 1.735 1.00 95.06 100 ARG A CA 1
ATOM 803 C C . ARG A 1 100 ? -5.079 -10.045 3.161 1.00 95.06 100 ARG A C 1
ATOM 805 O O . ARG A 1 100 ? -5.521 -9.394 4.106 1.00 95.06 100 ARG A O 1
ATOM 812 N N . ALA A 1 101 ? -4.362 -11.156 3.319 1.00 96.50 101 ALA A N 1
ATOM 813 C CA . ALA A 1 101 ? -3.999 -11.688 4.626 1.00 96.50 101 ALA A CA 1
ATOM 814 C C . ALA A 1 101 ? -3.116 -10.712 5.424 1.00 96.50 101 ALA A C 1
ATOM 816 O O . ALA A 1 101 ? -3.359 -10.519 6.614 1.00 96.50 101 ALA A O 1
ATOM 817 N N . GLN A 1 102 ? -2.154 -10.051 4.775 1.00 97.62 102 GLN A N 1
ATOM 818 C CA . GLN A 1 102 ? -1.282 -9.050 5.391 1.00 97.62 102 GLN A CA 1
ATOM 819 C C . GLN A 1 102 ? -2.070 -7.843 5.921 1.00 97.62 102 GLN A C 1
ATOM 821 O O . GLN A 1 102 ? -1.952 -7.506 7.100 1.00 97.62 102 GLN A O 1
ATOM 826 N N . PHE A 1 103 ? -2.928 -7.229 5.097 1.00 97.94 103 PHE A N 1
ATOM 827 C CA . PHE A 1 103 ? -3.789 -6.125 5.539 1.00 97.94 103 PHE A CA 1
ATOM 828 C C . PHE A 1 103 ? -4.697 -6.544 6.695 1.00 97.94 103 PHE A C 1
ATOM 830 O O . PHE A 1 103 ? -4.768 -5.861 7.719 1.00 97.94 103 PHE A O 1
ATOM 837 N N . LYS A 1 104 ? -5.343 -7.709 6.571 1.00 97.94 104 LYS A N 1
ATOM 838 C CA . LYS A 1 104 ? -6.188 -8.258 7.633 1.00 97.94 104 LYS A CA 1
ATOM 839 C C . LYS A 1 104 ? -5.410 -8.456 8.931 1.00 97.94 104 LYS A C 1
ATOM 841 O O . LYS A 1 104 ? -5.963 -8.179 9.994 1.00 97.94 104 LYS A O 1
ATOM 846 N N . ALA A 1 105 ? -4.164 -8.927 8.872 1.00 98.06 105 ALA A N 1
ATOM 847 C CA . ALA A 1 105 ? -3.330 -9.123 10.053 1.00 98.06 105 ALA A CA 1
ATOM 848 C C . ALA A 1 105 ? -3.100 -7.798 10.790 1.00 98.06 105 ALA A C 1
ATOM 850 O O . ALA A 1 105 ? -3.367 -7.724 11.990 1.00 98.06 105 ALA A O 1
ATOM 851 N N . PHE A 1 106 ? -2.703 -6.739 10.076 1.00 98.38 106 PHE A N 1
ATOM 852 C CA . PHE A 1 106 ? -2.532 -5.412 10.670 1.00 98.38 106 PHE A CA 1
ATOM 853 C C . PHE A 1 106 ? -3.829 -4.862 11.264 1.00 98.38 106 PHE A C 1
ATOM 855 O O . PHE A 1 106 ? -3.827 -4.442 12.419 1.00 98.38 106 PHE A O 1
ATOM 862 N N . TYR A 1 107 ? -4.951 -4.918 10.540 1.00 98.38 107 TYR A N 1
ATOM 863 C CA . TYR A 1 107 ? -6.224 -4.433 11.084 1.00 98.38 107 TYR A CA 1
ATOM 864 C C . TYR A 1 107 ? -6.692 -5.243 12.291 1.00 98.38 107 TYR A C 1
ATOM 866 O O . TYR A 1 107 ? -7.188 -4.674 13.260 1.00 98.38 107 TYR A O 1
ATOM 874 N N . SER A 1 108 ? -6.499 -6.563 12.265 1.00 97.94 108 SER A N 1
ATOM 875 C CA . SER A 1 108 ? -6.829 -7.433 13.398 1.00 97.94 108 SER A CA 1
ATOM 876 C C . SER A 1 108 ? -6.012 -7.067 14.630 1.00 97.94 108 SER A C 1
ATOM 878 O O . SER A 1 108 ? -6.556 -7.038 15.734 1.00 97.94 108 SER A O 1
ATOM 880 N N . GLU A 1 109 ? -4.727 -6.762 14.448 1.00 98.06 109 GLU A N 1
ATOM 881 C CA . GLU A 1 109 ? -3.863 -6.339 15.542 1.00 98.06 109 GLU A CA 1
ATOM 882 C C . GLU A 1 109 ? -4.247 -4.948 16.058 1.00 98.06 109 GLU A C 1
ATOM 884 O O . GLU A 1 109 ? -4.387 -4.784 17.267 1.00 98.06 109 GLU A O 1
ATOM 889 N N . MET A 1 110 ? -4.525 -3.979 15.178 1.00 98.25 110 MET A N 1
ATOM 890 C CA . MET A 1 110 ? -5.013 -2.652 15.582 1.00 98.25 110 MET A CA 1
ATOM 891 C C . MET A 1 110 ? -6.316 -2.732 16.383 1.00 98.25 110 MET A C 1
ATOM 893 O O . MET A 1 110 ? -6.461 -2.028 17.381 1.00 98.25 110 MET A O 1
ATOM 897 N N . VAL A 1 111 ? -7.243 -3.615 15.993 1.00 98.12 111 VAL A N 1
ATOM 898 C CA . VAL A 1 111 ? -8.461 -3.893 16.770 1.00 98.12 111 VAL A CA 1
ATOM 899 C C . VAL A 1 111 ? -8.113 -4.533 18.116 1.00 98.12 111 VAL A C 1
ATOM 901 O O . VAL A 1 111 ? -8.675 -4.156 19.139 1.00 98.12 111 VAL A O 1
ATOM 904 N N . ARG A 1 112 ? -7.174 -5.489 18.153 1.00 97.06 112 ARG A N 1
ATOM 905 C CA . ARG A 1 112 ? -6.755 -6.174 19.390 1.00 97.06 112 ARG A CA 1
ATOM 906 C C . ARG A 1 112 ? -6.180 -5.207 20.426 1.00 97.06 112 ARG A C 1
ATOM 908 O O . ARG A 1 112 ? -6.418 -5.404 21.616 1.00 97.06 112 ARG A O 1
ATOM 915 N N . VAL A 1 113 ? -5.421 -4.203 19.987 1.00 97.00 113 VAL A N 1
ATOM 916 C CA . VAL A 1 113 ? -4.815 -3.184 20.861 1.00 97.00 113 VAL A CA 1
ATOM 917 C C . VAL A 1 113 ? -5.671 -1.918 21.010 1.00 97.00 113 VAL A C 1
ATOM 919 O O . VAL A 1 113 ? -5.209 -0.946 21.593 1.00 97.00 113 VAL A O 1
ATOM 922 N N . ASN A 1 114 ? -6.922 -1.938 20.532 1.00 96.94 114 ASN A N 1
ATOM 923 C CA . ASN A 1 114 ? -7.898 -0.840 20.613 1.00 96.94 114 ASN A CA 1
ATOM 924 C C . ASN A 1 114 ? -7.488 0.467 19.906 1.00 96.94 114 ASN A C 1
ATOM 926 O O . ASN A 1 114 ? -7.993 1.535 20.238 1.00 96.94 114 ASN A O 1
ATOM 930 N N . VAL A 1 115 ? -6.609 0.389 18.905 1.00 98.00 115 VAL A N 1
ATOM 931 C CA . VAL A 1 115 ? -6.248 1.528 18.041 1.00 98.00 115 VAL A CA 1
ATOM 932 C C . VAL A 1 115 ? -7.281 1.740 16.930 1.00 98.00 115 VAL A C 1
ATOM 934 O O . VAL A 1 115 ? -7.460 2.860 16.453 1.00 98.00 115 VAL A O 1
ATOM 937 N N . LEU A 1 116 ? -7.966 0.670 16.516 1.00 98.44 116 LEU A N 1
ATOM 938 C CA . LEU A 1 116 ? -9.011 0.686 15.494 1.00 98.44 116 LEU A CA 1
ATOM 939 C C . LEU A 1 116 ? -10.305 0.089 16.057 1.00 98.44 116 LEU A C 1
ATOM 941 O O . LEU A 1 116 ? -10.344 -1.085 16.417 1.00 98.44 116 LEU A O 1
ATOM 945 N N . ASP A 1 117 ? -11.382 0.870 16.074 1.00 98.25 117 ASP A N 1
ATOM 946 C CA . ASP A 1 117 ? -12.718 0.408 16.454 1.00 98.25 117 ASP A CA 1
ATOM 947 C C . ASP A 1 117 ? -13.465 -0.159 15.231 1.00 98.25 117 ASP A C 1
ATOM 949 O O . ASP A 1 117 ? -14.256 0.521 14.569 1.00 98.25 117 ASP A O 1
ATOM 953 N N . TRP A 1 118 ? -13.214 -1.425 14.894 1.00 97.88 118 TRP A N 1
ATOM 954 C CA . TRP A 1 118 ? -13.843 -2.083 13.743 1.00 97.88 118 TRP A CA 1
ATOM 955 C C . TRP A 1 118 ? -14.389 -3.477 14.083 1.00 97.88 118 TRP A C 1
ATOM 957 O O . TRP A 1 118 ? -13.715 -4.251 14.772 1.00 97.88 118 TRP A O 1
ATOM 967 N N . PRO A 1 119 ? -15.575 -3.867 13.573 1.00 96.50 119 PRO A N 1
ATOM 968 C CA . PRO A 1 119 ? -16.102 -5.210 13.793 1.00 96.50 119 PRO A CA 1
ATOM 969 C C . PRO A 1 119 ? -15.184 -6.284 13.195 1.00 96.50 119 PRO A C 1
ATOM 971 O O . PRO A 1 119 ? -14.929 -6.295 11.990 1.00 96.50 119 PRO A O 1
ATOM 974 N N . LYS A 1 120 ? -14.744 -7.252 14.011 1.00 93.38 120 LYS A N 1
ATOM 975 C CA . LYS A 1 120 ? -13.819 -8.323 13.578 1.00 93.38 120 LYS A CA 1
ATOM 976 C C . LYS A 1 120 ? -14.309 -9.095 12.345 1.00 93.38 120 LYS A C 1
ATOM 978 O O . LYS A 1 120 ? -13.507 -9.435 11.481 1.00 93.38 120 LYS A O 1
ATOM 983 N N . GLY A 1 121 ? -15.620 -9.328 12.237 1.00 94.69 121 GLY A N 1
ATOM 984 C CA . GLY A 1 121 ? -16.237 -10.018 11.095 1.00 94.69 121 GLY A CA 1
ATOM 985 C C . GLY A 1 121 ? -16.222 -9.232 9.777 1.00 94.69 121 GLY A C 1
ATOM 986 O O . GLY A 1 121 ? -16.497 -9.809 8.734 1.00 94.69 121 GLY A O 1
ATOM 987 N N . GLN A 1 122 ? 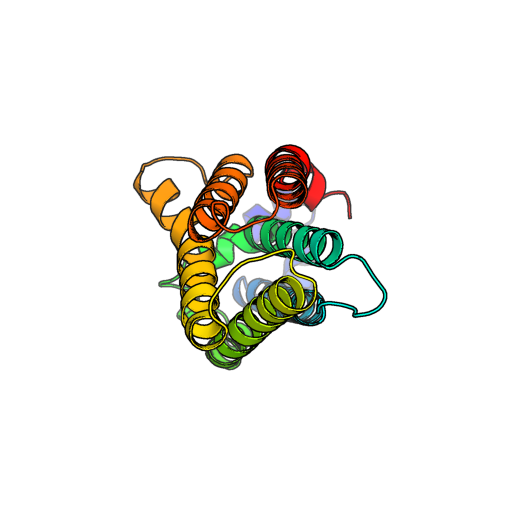-15.889 -7.938 9.803 1.00 96.62 122 GLN A N 1
ATOM 988 C CA . GLN A 1 122 ? -15.851 -7.069 8.618 1.00 96.62 122 GLN A CA 1
ATOM 989 C C . GLN A 1 122 ? -14.423 -6.730 8.160 1.00 96.62 122 GLN A C 1
ATOM 991 O O . GLN A 1 122 ? -14.243 -5.996 7.189 1.00 96.62 122 GLN A O 1
ATOM 996 N N . LEU A 1 123 ? -13.398 -7.265 8.831 1.00 97.38 123 LEU A N 1
ATOM 997 C CA . LEU A 1 123 ? -11.996 -6.979 8.511 1.00 97.38 123 LEU A CA 1
ATOM 998 C C . LEU A 1 123 ? -11.568 -7.518 7.143 1.00 97.38 123 LEU A C 1
ATOM 1000 O O . LEU A 1 123 ? -10.737 -6.899 6.482 1.00 97.38 123 LEU A O 1
ATOM 1004 N N . ASP A 1 124 ? -12.153 -8.631 6.693 1.00 96.38 124 ASP A N 1
ATOM 1005 C CA . ASP A 1 124 ? -11.901 -9.157 5.346 1.00 96.38 124 ASP A CA 1
ATOM 1006 C C . ASP A 1 124 ? -12.356 -8.172 4.262 1.00 96.38 124 ASP A C 1
ATOM 1008 O O . ASP A 1 124 ? -11.621 -7.926 3.308 1.00 96.38 124 ASP A O 1
ATOM 1012 N N . GLY A 1 125 ? -13.532 -7.558 4.437 1.00 96.94 125 GLY A N 1
ATOM 1013 C CA . GLY A 1 125 ? -14.044 -6.544 3.516 1.00 96.94 125 GLY A CA 1
ATOM 1014 C C . GLY A 1 125 ? -13.163 -5.296 3.485 1.00 96.94 125 GLY A C 1
ATOM 1015 O O . GLY A 1 125 ? -12.830 -4.805 2.409 1.00 96.94 125 GLY A 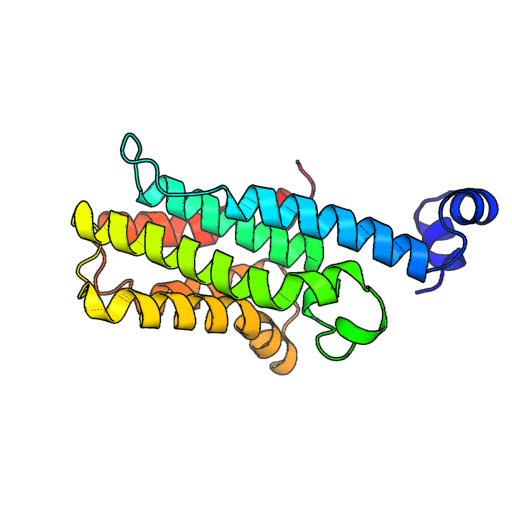O 1
ATOM 1016 N N . LEU A 1 126 ? -12.708 -4.829 4.654 1.00 97.56 126 LEU A N 1
ATOM 1017 C CA . LEU A 1 126 ? -11.791 -3.690 4.739 1.00 97.56 126 LEU A CA 1
ATOM 1018 C C . LEU A 1 126 ? -10.453 -3.978 4.032 1.00 97.56 126 LEU A C 1
ATOM 1020 O O . LEU A 1 126 ? -9.967 -3.132 3.284 1.00 97.56 126 LEU A O 1
ATOM 1024 N N . ALA A 1 127 ? -9.891 -5.179 4.201 1.00 97.31 127 ALA A N 1
ATOM 1025 C CA . ALA A 1 127 ? -8.661 -5.595 3.522 1.00 97.31 127 ALA A CA 1
ATOM 1026 C C . ALA A 1 127 ? -8.817 -5.679 1.994 1.00 97.31 127 ALA A C 1
ATOM 1028 O O . ALA A 1 127 ? -7.915 -5.277 1.261 1.00 97.31 127 ALA A O 1
ATOM 1029 N N . VAL A 1 128 ? -9.958 -6.165 1.497 1.00 95.69 128 VAL A N 1
ATOM 1030 C CA . VAL A 1 128 ? -10.248 -6.174 0.054 1.00 95.69 128 VAL A CA 1
ATOM 1031 C C . VAL A 1 128 ? -10.371 -4.748 -0.487 1.00 95.69 128 VAL A C 1
ATOM 1033 O O . VAL A 1 128 ? -9.754 -4.433 -1.504 1.00 95.69 128 VAL A O 1
ATOM 1036 N N . ASN A 1 129 ? -11.098 -3.870 0.208 1.00 96.12 129 ASN A N 1
ATOM 1037 C CA . ASN A 1 129 ? -11.262 -2.474 -0.203 1.00 96.12 129 ASN A CA 1
ATOM 1038 C C . ASN A 1 129 ? -9.928 -1.719 -0.235 1.00 96.12 129 ASN A C 1
ATOM 1040 O O . ASN A 1 129 ? -9.684 -0.964 -1.174 1.00 96.12 129 ASN A O 1
ATOM 1044 N N . ALA A 1 130 ? -9.050 -1.968 0.743 1.00 95.94 130 ALA A N 1
ATOM 1045 C CA . ALA A 1 130 ? -7.693 -1.430 0.775 1.00 95.94 130 ALA A CA 1
ATOM 1046 C C . ALA A 1 130 ? -6.916 -1.783 -0.500 1.00 95.94 130 ALA A C 1
ATOM 1048 O O . ALA A 1 130 ? -6.364 -0.910 -1.165 1.00 95.94 130 ALA A O 1
ATOM 1049 N N . ILE A 1 131 ? -6.926 -3.065 -0.877 1.00 92.81 131 ILE A N 1
ATOM 1050 C CA . ILE A 1 131 ? -6.244 -3.551 -2.081 1.00 92.81 131 ILE A CA 1
ATOM 1051 C C . ILE A 1 131 ? -6.833 -2.916 -3.335 1.00 92.81 131 ILE A C 1
ATOM 1053 O O . ILE A 1 131 ? -6.072 -2.501 -4.200 1.00 92.81 131 ILE A O 1
ATOM 1057 N N . ILE A 1 132 ? -8.162 -2.838 -3.446 1.00 91.50 132 ILE A N 1
ATOM 1058 C CA . ILE A 1 132 ? -8.821 -2.241 -4.612 1.00 91.50 132 ILE A CA 1
ATOM 1059 C C . ILE A 1 132 ? -8.426 -0.768 -4.744 1.00 91.50 132 ILE A C 1
ATOM 1061 O O . ILE A 1 132 ? -7.968 -0.369 -5.810 1.00 91.50 132 ILE A O 1
ATOM 1065 N N . LEU A 1 133 ? -8.551 0.028 -3.678 1.00 92.81 133 LEU A N 1
ATOM 1066 C CA . LEU A 1 133 ? -8.206 1.451 -3.728 1.00 92.81 133 LEU A CA 1
ATOM 1067 C C . LEU A 1 133 ? -6.727 1.678 -4.025 1.00 92.81 133 LEU A C 1
ATOM 1069 O O . LEU A 1 133 ? -6.406 2.509 -4.865 1.00 92.81 133 LEU A O 1
ATOM 1073 N N . ILE A 1 134 ? -5.832 0.948 -3.360 1.00 90.88 134 ILE A N 1
ATOM 1074 C CA . ILE A 1 134 ? -4.391 1.120 -3.560 1.00 90.88 134 ILE A CA 1
ATOM 1075 C C . ILE A 1 134 ? -3.989 0.685 -4.968 1.00 90.88 134 ILE A C 1
ATOM 1077 O O . ILE A 1 134 ? -3.229 1.387 -5.630 1.00 90.88 134 ILE A O 1
ATOM 1081 N N . ARG A 1 135 ? -4.516 -0.452 -5.438 1.00 85.31 135 ARG A N 1
ATOM 1082 C CA . ARG A 1 135 ? -4.197 -0.981 -6.762 1.00 85.31 135 ARG A CA 1
ATOM 1083 C C . ARG A 1 135 ? -4.733 -0.089 -7.867 1.00 85.31 135 ARG A C 1
ATOM 1085 O O . ARG A 1 135 ? -3.956 0.201 -8.752 1.00 85.31 135 ARG A O 1
ATOM 1092 N N . PHE A 1 136 ? -6.012 0.291 -7.809 1.00 85.75 136 PHE A N 1
ATOM 1093 C CA . PHE A 1 136 ? -6.721 0.966 -8.904 1.00 85.75 136 PHE A CA 1
ATOM 1094 C C . PHE A 1 136 ? -6.780 2.496 -8.773 1.00 85.75 136 PHE A C 1
ATOM 1096 O O . PHE A 1 136 ? -7.221 3.190 -9.692 1.00 85.75 136 PHE A O 1
ATOM 1103 N N . GLY A 1 137 ? -6.364 3.053 -7.632 1.00 86.12 137 GLY A N 1
ATOM 1104 C CA . GLY A 1 137 ? -6.352 4.500 -7.412 1.00 86.12 137 GLY A CA 1
ATOM 1105 C C . GLY A 1 137 ? -5.410 5.225 -8.370 1.00 86.12 137 GLY A C 1
ATOM 1106 O O . GLY A 1 137 ? -5.692 6.340 -8.806 1.00 86.12 137 GLY A O 1
ATOM 1107 N N . LEU A 1 138 ? -4.325 4.568 -8.775 1.00 81.12 138 LEU A N 1
ATOM 1108 C CA . LEU A 1 138 ? -3.339 5.146 -9.682 1.00 81.12 138 LEU A CA 1
ATOM 1109 C C . LEU A 1 138 ? -3.853 5.192 -11.124 1.00 81.12 138 LEU A C 1
ATOM 1111 O O . LEU A 1 138 ? -3.629 6.177 -11.830 1.00 81.12 138 LEU A O 1
ATOM 1115 N N . GLU A 1 139 ? -4.591 4.172 -11.552 1.00 82.25 139 GLU A N 1
ATOM 1116 C CA . GLU A 1 139 ? -5.293 4.125 -12.831 1.00 82.25 139 GLU A CA 1
ATOM 1117 C C . GLU A 1 139 ? -6.357 5.215 -12.896 1.00 82.25 139 GLU A C 1
ATOM 1119 O O . GLU A 1 139 ? -6.420 5.923 -13.901 1.00 82.25 139 GLU A O 1
ATOM 1124 N N . TYR A 1 140 ? -7.111 5.423 -11.812 1.00 84.69 140 TYR A N 1
ATOM 1125 C CA . TYR A 1 140 ? -8.064 6.528 -11.712 1.00 84.69 140 TYR A CA 1
ATOM 1126 C C . TYR A 1 140 ? -7.382 7.888 -11.935 1.00 84.69 140 TYR A C 1
ATOM 1128 O O . TYR A 1 140 ? -7.834 8.688 -12.760 1.00 84.69 140 TYR A O 1
ATOM 1136 N N . PHE A 1 141 ? -6.254 8.153 -11.263 1.00 82.50 141 PHE A N 1
ATOM 1137 C CA . PHE A 1 141 ? -5.525 9.410 -11.460 1.00 82.50 141 PHE A CA 1
ATOM 1138 C C . PHE A 1 141 ? -4.989 9.550 -12.888 1.00 82.50 141 PHE A C 1
ATOM 1140 O O . PHE A 1 141 ? -5.128 10.618 -13.491 1.00 82.50 141 PHE A O 1
ATOM 1147 N N . ARG A 1 142 ? -4.460 8.472 -13.467 1.00 79.31 142 ARG A N 1
ATOM 1148 C CA . ARG A 1 142 ? -3.993 8.448 -14.857 1.00 79.31 142 ARG A CA 1
ATOM 1149 C C . ARG A 1 142 ? -5.115 8.774 -15.848 1.00 79.31 142 ARG A C 1
ATOM 1151 O O . ARG A 1 142 ? -4.910 9.584 -16.749 1.00 79.31 142 ARG A O 1
ATOM 1158 N N . GLU A 1 143 ? -6.288 8.165 -15.694 1.00 83.88 143 GLU A N 1
ATOM 1159 C CA . GLU A 1 143 ? -7.452 8.411 -16.560 1.00 83.88 143 GLU A CA 1
ATOM 1160 C C . GLU A 1 143 ? -8.006 9.828 -16.395 1.00 83.88 143 GLU A C 1
ATOM 1162 O O . GLU A 1 143 ? -8.471 10.428 -17.362 1.00 83.88 143 GLU A O 1
ATOM 1167 N N . SER A 1 144 ? -7.836 10.420 -15.211 1.00 83.12 144 SER A N 1
ATOM 1168 C CA . SER A 1 144 ? -8.099 11.843 -14.964 1.00 83.12 144 SER A CA 1
ATOM 1169 C C . SER A 1 144 ? -7.025 12.799 -15.520 1.00 83.12 144 SER A C 1
ATOM 1171 O O . SER A 1 144 ? -7.017 13.977 -15.169 1.00 83.12 144 SER A O 1
ATOM 1173 N N . GLN A 1 145 ? -6.111 12.311 -16.369 1.00 78.81 145 GLN A N 1
ATOM 1174 C CA . GLN A 1 145 ? -4.987 13.054 -16.959 1.00 78.81 145 GLN A CA 1
ATOM 1175 C C . GLN A 1 145 ? -3.953 13.585 -15.948 1.00 78.81 145 GLN A C 1
ATOM 1177 O O . GLN A 1 145 ? -3.202 14.513 -16.250 1.00 78.81 145 GLN A O 1
ATOM 1182 N N . GLN A 1 146 ? -3.863 12.988 -14.756 1.00 78.50 146 GLN A N 1
ATOM 1183 C CA . GLN A 1 146 ? -2.794 13.282 -13.797 1.00 78.50 146 GLN A CA 1
ATOM 1184 C C . GLN A 1 146 ? -1.592 12.356 -14.023 1.00 78.50 146 GLN A C 1
ATOM 1186 O O . GLN A 1 146 ? -1.732 11.197 -14.421 1.00 78.50 146 GLN A O 1
ATOM 1191 N N . ALA A 1 147 ? -0.389 12.873 -13.768 1.00 75.19 147 ALA A N 1
ATOM 1192 C CA . ALA A 1 147 ? 0.832 12.082 -13.845 1.00 75.19 147 ALA A CA 1
ATOM 1193 C C . ALA A 1 147 ? 0.847 10.993 -12.760 1.00 75.19 147 ALA A C 1
ATOM 1195 O O . ALA A 1 147 ? 0.404 11.212 -11.636 1.00 75.19 147 ALA A O 1
ATOM 1196 N N . PHE A 1 148 ? 1.399 9.825 -13.094 1.00 77.19 148 PHE A N 1
ATOM 1197 C CA . PHE A 1 148 ? 1.716 8.792 -12.107 1.00 77.19 148 PHE A CA 1
ATOM 1198 C C . PHE A 1 148 ? 3.075 9.127 -11.480 1.00 77.19 148 PHE A C 1
ATOM 1200 O O . PHE A 1 148 ? 4.128 8.687 -11.959 1.00 77.19 148 PHE A O 1
ATOM 1207 N N . ASP A 1 149 ? 3.028 9.923 -10.421 1.00 82.94 149 ASP A N 1
ATOM 1208 C CA . ASP A 1 149 ? 4.165 10.366 -9.619 1.00 82.94 149 ASP A CA 1
ATOM 1209 C C . ASP A 1 149 ? 3.931 10.081 -8.123 1.00 82.94 149 ASP A C 1
ATOM 1211 O O . ASP A 1 149 ? 2.914 9.504 -7.722 1.00 82.94 149 ASP A O 1
ATOM 1215 N N . SER A 1 150 ? 4.883 10.486 -7.284 1.00 85.69 150 SER A N 1
ATOM 1216 C CA . SER A 1 150 ? 4.754 10.405 -5.825 1.00 85.69 150 SER A CA 1
ATOM 1217 C C . SER A 1 150 ? 3.487 11.063 -5.271 1.00 85.69 150 SER A C 1
ATOM 1219 O O . SER A 1 150 ? 2.910 10.531 -4.326 1.00 85.69 150 SER A O 1
ATOM 1221 N N . ARG A 1 151 ? 2.974 12.138 -5.885 1.00 87.56 151 ARG A N 1
ATOM 1222 C CA . ARG A 1 151 ? 1.731 12.790 -5.436 1.00 87.56 151 ARG A CA 1
ATOM 1223 C C . ARG A 1 151 ? 0.501 11.937 -5.719 1.00 87.56 151 ARG A C 1
ATOM 1225 O O . ARG A 1 151 ? -0.412 11.902 -4.898 1.00 87.56 151 ARG A O 1
ATOM 1232 N N . ALA A 1 152 ? 0.439 11.262 -6.866 1.00 88.38 152 ALA A N 1
ATOM 1233 C CA . ALA A 1 152 ? -0.656 10.336 -7.165 1.00 88.38 152 ALA A CA 1
ATOM 1234 C C . ALA A 1 152 ? -0.673 9.152 -6.184 1.00 88.38 152 ALA A C 1
ATOM 1236 O O . ALA A 1 152 ? -1.739 8.747 -5.711 1.00 88.38 152 ALA A O 1
ATOM 1237 N N . VAL A 1 153 ? 0.511 8.644 -5.827 1.00 90.19 153 VAL A N 1
ATOM 1238 C CA . VAL A 1 153 ? 0.662 7.610 -4.797 1.00 90.19 153 VAL A CA 1
ATOM 1239 C C . VAL A 1 153 ? 0.217 8.143 -3.438 1.00 90.19 153 VAL A C 1
ATOM 1241 O O . VAL A 1 153 ? -0.692 7.569 -2.847 1.00 90.19 153 VAL A O 1
ATOM 1244 N N . GLU A 1 154 ? 0.734 9.282 -2.983 1.00 91.69 154 GLU A N 1
ATOM 1245 C CA . GLU A 1 154 ? 0.314 9.928 -1.733 1.00 91.69 154 GLU A CA 1
ATOM 1246 C C . GLU A 1 154 ? -1.212 10.080 -1.643 1.00 91.69 154 GLU A C 1
ATOM 1248 O O . GLU A 1 154 ? -1.831 9.604 -0.689 1.00 91.69 154 GLU A O 1
ATOM 1253 N N . LYS A 1 155 ? -1.847 10.661 -2.670 1.00 91.44 155 LYS A N 1
ATOM 1254 C CA . LYS A 1 155 ? -3.308 10.819 -2.729 1.00 91.44 155 LYS A CA 1
ATOM 1255 C C . LYS A 1 155 ? -4.045 9.485 -2.644 1.00 91.44 155 LYS A C 1
ATOM 1257 O O . LYS A 1 155 ? -5.077 9.411 -1.983 1.00 91.44 155 LYS A O 1
ATOM 1262 N N . THR A 1 156 ? -3.528 8.438 -3.285 1.00 93.00 156 THR A N 1
ATOM 1263 C CA . THR A 1 156 ? -4.112 7.090 -3.230 1.00 93.00 156 THR A CA 1
ATOM 1264 C C . THR A 1 156 ? -4.087 6.536 -1.805 1.00 93.00 156 THR A C 1
ATOM 1266 O O . THR A 1 156 ? -5.096 6.024 -1.321 1.00 93.00 156 THR A O 1
ATOM 1269 N N . PHE A 1 157 ? -2.972 6.698 -1.090 1.00 94.44 157 PHE A N 1
ATOM 1270 C CA . PHE A 1 157 ? -2.861 6.271 0.307 1.00 94.44 157 PHE A CA 1
ATOM 1271 C C . PHE A 1 157 ? -3.713 7.127 1.255 1.00 94.44 157 PHE A C 1
ATOM 1273 O O . PHE A 1 157 ? -4.316 6.592 2.187 1.00 94.44 157 PHE A O 1
ATOM 1280 N N . LEU A 1 158 ? -3.839 8.433 1.004 1.00 94.00 158 LEU A N 1
ATOM 1281 C CA . LEU A 1 158 ? -4.780 9.285 1.737 1.00 94.00 158 LEU A CA 1
ATOM 1282 C C . LEU A 1 158 ? -6.231 8.844 1.502 1.00 94.00 158 LEU A C 1
ATOM 1284 O O . LEU A 1 158 ? -6.996 8.747 2.459 1.00 94.00 158 LEU A O 1
ATOM 1288 N N . GLN A 1 159 ? -6.602 8.515 0.261 1.00 94.44 159 GLN A N 1
ATOM 1289 C CA . GLN A 1 159 ? -7.930 7.994 -0.066 1.00 94.44 159 GLN A CA 1
ATOM 1290 C C . GLN A 1 159 ? -8.187 6.651 0.623 1.00 94.44 159 GLN A C 1
ATOM 1292 O O . GLN A 1 159 ? -9.273 6.428 1.151 1.00 94.44 159 GLN A O 1
ATOM 1297 N N . HIS A 1 160 ? -7.185 5.777 0.677 1.00 95.44 160 HIS A N 1
ATOM 1298 C CA . HIS A 1 160 ? -7.249 4.526 1.426 1.00 95.44 160 HIS A CA 1
ATOM 1299 C C . HIS A 1 160 ? -7.549 4.748 2.918 1.00 95.44 160 HIS A C 1
ATOM 1301 O O . HIS A 1 160 ? -8.437 4.093 3.465 1.00 95.44 160 HIS A O 1
ATOM 1307 N N . LEU A 1 161 ? -6.900 5.719 3.573 1.00 95.94 161 LEU A N 1
ATOM 1308 C CA . LEU A 1 161 ? -7.190 6.028 4.980 1.00 95.94 161 LEU A CA 1
ATOM 1309 C C . LEU A 1 161 ? -8.653 6.418 5.223 1.00 95.94 161 LEU A C 1
ATOM 1311 O O . LEU A 1 161 ? -9.197 6.063 6.271 1.00 95.94 161 LEU A O 1
ATOM 1315 N N . THR A 1 162 ? -9.316 7.079 4.266 1.00 96.25 162 THR A N 1
ATOM 1316 C CA . THR A 1 162 ? -10.729 7.484 4.420 1.00 96.25 162 THR A CA 1
ATOM 1317 C C . THR A 1 162 ? -11.663 6.308 4.721 1.00 96.25 162 THR A C 1
ATOM 1319 O O . THR A 1 162 ? -12.689 6.497 5.374 1.00 96.25 162 THR A O 1
ATOM 1322 N N . LEU A 1 163 ? -11.286 5.082 4.327 1.00 96.88 163 LEU A N 1
ATOM 1323 C CA . LEU A 1 163 ? -12.066 3.872 4.589 1.00 96.88 163 LEU A CA 1
ATOM 1324 C C . LEU A 1 163 ? -12.277 3.603 6.085 1.00 96.88 163 LEU A C 1
ATOM 1326 O O . LEU A 1 163 ? -13.316 3.066 6.464 1.00 96.88 163 LEU A O 1
ATOM 1330 N N . PHE A 1 164 ? -11.303 3.942 6.935 1.00 97.06 164 PHE A N 1
ATOM 1331 C CA . PHE A 1 164 ? -11.309 3.532 8.344 1.00 97.06 164 PHE A CA 1
ATOM 1332 C C . PHE A 1 164 ? -10.846 4.610 9.330 1.00 97.06 164 PHE A C 1
ATOM 1334 O O . PHE A 1 164 ? -10.979 4.417 10.537 1.00 97.06 164 PHE A O 1
ATOM 1341 N N . GLU A 1 165 ? -10.355 5.761 8.863 1.00 96.94 165 GLU A N 1
ATOM 1342 C CA . GLU A 1 165 ? -9.771 6.787 9.737 1.00 96.94 165 GLU A CA 1
ATOM 1343 C C . GLU A 1 165 ? -10.729 7.332 10.801 1.00 96.94 165 GLU A C 1
ATOM 1345 O O . GLU A 1 165 ? -10.308 7.634 11.912 1.00 96.94 165 GLU A O 1
ATOM 1350 N N . HIS A 1 166 ? -12.024 7.399 10.493 1.00 97.06 166 HIS A N 1
ATOM 1351 C CA . HIS A 1 166 ? -13.066 7.866 11.410 1.00 97.06 166 HIS A CA 1
ATOM 1352 C C . HIS A 1 166 ? -13.284 6.925 12.610 1.00 97.06 166 HIS A C 1
ATOM 1354 O O . HIS A 1 166 ? -13.987 7.280 13.554 1.00 97.06 166 HIS A O 1
ATOM 1360 N N . ARG A 1 167 ? -12.700 5.722 12.567 1.00 97.81 167 ARG A N 1
ATOM 1361 C CA . ARG A 1 167 ? -12.749 4.693 13.616 1.00 97.81 167 ARG A CA 1
ATOM 1362 C C . ARG A 1 167 ? -11.383 4.445 14.256 1.00 97.81 167 ARG A C 1
ATOM 1364 O O . ARG A 1 167 ? -11.263 3.555 15.094 1.00 97.81 167 ARG A O 1
ATOM 1371 N N . LEU A 1 168 ? -10.352 5.183 13.850 1.00 98.12 168 LEU A N 1
ATOM 1372 C CA . LEU A 1 168 ? -9.048 5.134 14.497 1.00 98.12 168 LEU A CA 1
ATOM 1373 C C . LEU A 1 168 ? -9.029 6.005 15.748 1.00 98.12 168 LEU A C 1
ATOM 1375 O O . LEU A 1 168 ? -9.701 7.035 15.830 1.00 98.12 168 LEU A O 1
ATOM 1379 N N . GLU A 1 169 ? -8.150 5.655 16.680 1.00 98.06 169 GLU A N 1
ATOM 1380 C CA . GLU A 1 169 ? -7.719 6.594 17.704 1.00 98.06 169 GLU A CA 1
ATOM 1381 C C . GLU A 1 169 ? -7.173 7.884 17.042 1.00 98.06 169 GLU A C 1
ATOM 1383 O O . GLU A 1 169 ? -6.346 7.805 16.122 1.00 98.06 169 GLU A O 1
ATOM 1388 N N . PRO A 1 170 ? -7.556 9.089 17.513 1.00 97.50 170 PRO A N 1
ATOM 1389 C CA . PRO A 1 170 ? -7.134 10.344 16.890 1.00 97.50 170 PRO A CA 1
ATOM 1390 C C . PRO A 1 170 ? -5.613 10.510 16.765 1.00 97.50 170 PRO A C 1
ATOM 1392 O O . PRO A 1 170 ? -5.135 11.131 15.815 1.00 97.50 170 PRO A O 1
ATOM 1395 N N . ALA A 1 171 ? -4.838 9.974 17.714 1.00 97.12 171 ALA A N 1
ATOM 1396 C CA . ALA A 1 171 ? -3.379 10.006 17.654 1.00 97.12 171 ALA A CA 1
ATOM 1397 C C . ALA A 1 171 ? -2.826 9.124 16.522 1.00 97.12 171 ALA A C 1
ATOM 1399 O O . ALA A 1 171 ? -1.964 9.576 15.766 1.00 97.12 171 ALA A O 1
ATOM 1400 N N . ALA A 1 172 ? -3.359 7.911 16.354 1.00 97.38 172 ALA A N 1
ATOM 1401 C CA . ALA A 1 172 ? -2.977 7.005 15.275 1.00 97.38 172 ALA A CA 1
ATOM 1402 C C . ALA A 1 172 ? -3.339 7.575 13.895 1.00 97.38 172 ALA A C 1
ATOM 1404 O O . ALA A 1 172 ? -2.504 7.565 12.991 1.00 97.38 172 ALA A O 1
ATOM 1405 N N . ALA A 1 173 ? -4.533 8.160 13.747 1.00 97.31 173 ALA A N 1
ATOM 1406 C CA . ALA A 1 173 ? -4.951 8.812 12.504 1.00 97.31 173 ALA A CA 1
ATOM 1407 C C . ALA A 1 173 ? -3.996 9.948 12.092 1.00 97.31 173 ALA A C 1
ATOM 1409 O O . ALA A 1 173 ? -3.598 10.039 10.929 1.00 97.31 173 ALA A O 1
ATOM 1410 N N . ARG A 1 174 ? -3.571 10.791 13.049 1.00 96.69 174 ARG A N 1
ATOM 1411 C CA . ARG A 1 174 ? -2.590 11.861 12.794 1.00 96.69 174 ARG A CA 1
ATOM 1412 C C . ARG A 1 174 ? -1.233 11.313 12.363 1.00 96.69 174 ARG A C 1
ATOM 1414 O O . ARG A 1 174 ? -0.665 11.831 11.406 1.00 96.69 174 ARG A O 1
ATOM 1421 N N . ARG A 1 175 ? -0.732 10.270 13.034 1.00 96.19 175 ARG A N 1
ATOM 1422 C CA . ARG A 1 175 ? 0.549 9.625 12.694 1.00 96.19 175 ARG A CA 1
ATOM 1423 C C . ARG A 1 175 ? 0.528 9.045 11.284 1.00 96.19 175 ARG A C 1
ATOM 1425 O O . ARG A 1 175 ? 1.440 9.310 10.511 1.00 96.19 175 ARG A O 1
ATOM 1432 N N . LEU A 1 176 ? -0.542 8.339 10.922 1.00 96.12 176 LEU A N 1
ATOM 1433 C CA . LEU A 1 176 ? -0.701 7.760 9.587 1.00 96.12 176 LEU A CA 1
ATOM 1434 C C . LEU A 1 176 ? -0.777 8.826 8.493 1.00 96.12 176 LEU A C 1
ATOM 1436 O O . LEU A 1 176 ? -0.068 8.728 7.495 1.00 96.12 176 LEU A O 1
ATOM 1440 N N . 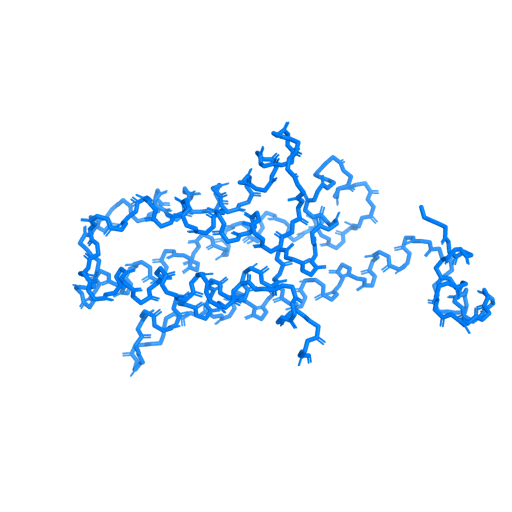ARG A 1 177 ? -1.585 9.875 8.693 1.00 94.81 177 ARG A N 1
ATOM 1441 C CA . ARG A 1 177 ? -1.670 10.998 7.746 1.00 94.81 177 ARG A CA 1
ATOM 1442 C C . ARG A 1 177 ? -0.330 11.711 7.585 1.00 94.81 177 ARG A C 1
ATOM 1444 O O . ARG A 1 177 ? 0.073 11.988 6.460 1.00 94.81 177 ARG A O 1
ATOM 1451 N N . TYR A 1 178 ? 0.362 11.978 8.694 1.00 93.38 178 TYR A N 1
ATOM 1452 C CA . TYR A 1 178 ? 1.690 12.587 8.666 1.00 93.38 178 TYR A CA 1
ATOM 1453 C C . TYR A 1 178 ? 2.680 11.715 7.893 1.00 93.38 178 TYR A C 1
ATOM 1455 O O . TYR A 1 178 ? 3.391 12.221 7.028 1.00 93.38 178 TYR A O 1
ATOM 1463 N N . ALA A 1 179 ? 2.695 10.410 8.159 1.00 92.19 179 ALA A N 1
ATOM 1464 C CA . ALA A 1 179 ? 3.612 9.498 7.503 1.00 92.19 179 ALA A CA 1
ATOM 1465 C C . ALA A 1 179 ? 3.381 9.424 5.987 1.00 92.19 179 ALA A C 1
ATOM 1467 O O . ALA A 1 179 ? 4.334 9.504 5.216 1.00 92.19 179 ALA A O 1
ATOM 1468 N N . ILE A 1 180 ? 2.121 9.341 5.551 1.00 90.69 180 ILE A N 1
ATOM 1469 C CA . ILE A 1 180 ? 1.766 9.316 4.125 1.00 90.69 180 ILE A CA 1
ATOM 1470 C C . ILE A 1 180 ? 2.212 10.603 3.423 1.00 90.69 180 ILE A C 1
ATOM 1472 O O . ILE A 1 180 ? 2.818 10.532 2.360 1.00 90.69 180 ILE A O 1
ATOM 1476 N N . ALA A 1 181 ? 1.981 11.766 4.035 1.00 87.56 181 ALA A N 1
ATOM 1477 C CA . ALA A 1 181 ? 2.332 13.053 3.434 1.00 87.56 181 ALA A CA 1
ATOM 1478 C C . ALA A 1 181 ? 3.850 13.323 3.373 1.00 87.56 181 ALA A C 1
ATOM 1480 O O . ALA A 1 181 ? 4.297 14.111 2.546 1.00 87.56 181 ALA A O 1
ATOM 1481 N N . ASN A 1 182 ? 4.653 12.708 4.253 1.00 85.69 182 ASN A N 1
ATOM 1482 C CA . ASN A 1 182 ? 6.078 13.047 4.396 1.00 85.69 182 ASN A CA 1
ATOM 1483 C C . ASN A 1 182 ? 7.047 11.946 3.947 1.00 85.69 182 ASN A C 1
ATOM 1485 O O . ASN A 1 182 ? 8.222 12.233 3.727 1.00 85.69 182 ASN A O 1
ATOM 1489 N N . HIS A 1 183 ? 6.597 10.696 3.815 1.00 80.25 183 HIS A N 1
ATOM 1490 C CA . HIS A 1 183 ? 7.485 9.570 3.499 1.00 80.25 183 HIS A CA 1
ATOM 1491 C C . HIS A 1 183 ? 7.266 8.974 2.106 1.00 80.25 183 HIS A C 1
ATOM 1493 O O . HIS A 1 183 ? 8.064 8.148 1.670 1.00 80.25 183 HIS A O 1
ATOM 1499 N N . LEU A 1 184 ? 6.237 9.410 1.374 1.00 77.12 184 LEU A N 1
ATOM 1500 C CA . LEU A 1 184 ? 5.929 8.904 0.037 1.00 77.12 184 LEU A CA 1
ATOM 1501 C C . LEU A 1 184 ? 6.449 9.863 -1.042 1.00 77.12 184 LEU A C 1
ATOM 1503 O O . LEU A 1 184 ? 5.685 10.592 -1.663 1.00 77.12 184 LEU A O 1
ATOM 1507 N N . SER A 1 185 ? 7.768 9.882 -1.259 1.00 73.94 185 SER A N 1
ATOM 1508 C CA . SER A 1 185 ? 8.406 10.720 -2.290 1.00 73.94 185 SER A CA 1
ATOM 1509 C C . SER A 1 185 ? 9.229 9.898 -3.284 1.00 73.94 185 SER A C 1
ATOM 1511 O O . SER A 1 185 ? 9.788 8.863 -2.925 1.00 73.94 185 SER A O 1
ATOM 1513 N N . ASP A 1 186 ? 9.363 10.379 -4.527 1.00 67.12 186 ASP A N 1
ATOM 1514 C CA . ASP A 1 186 ? 10.220 9.734 -5.538 1.00 67.12 186 ASP A CA 1
ATOM 1515 C C . ASP A 1 186 ? 11.702 9.704 -5.103 1.00 67.12 186 ASP A C 1
ATOM 1517 O O . ASP A 1 186 ? 12.421 8.764 -5.431 1.00 67.12 186 ASP A O 1
ATOM 1521 N N . ALA A 1 187 ? 12.156 10.683 -4.311 1.00 59.47 187 ALA A N 1
ATOM 1522 C CA . ALA A 1 187 ? 13.522 10.723 -3.781 1.00 59.47 187 ALA A CA 1
ATOM 1523 C C . ALA A 1 187 ? 13.829 9.550 -2.832 1.00 59.47 187 ALA A C 1
ATOM 1525 O O . ALA A 1 187 ? 14.956 9.065 -2.796 1.00 59.47 187 ALA A O 1
ATOM 1526 N N . ALA A 1 188 ? 12.823 9.051 -2.108 1.00 60.25 188 ALA A N 1
ATOM 1527 C CA . ALA A 1 188 ? 12.967 7.908 -1.208 1.00 60.25 188 ALA A CA 1
ATOM 1528 C C . ALA A 1 188 ? 13.063 6.556 -1.941 1.00 60.25 188 ALA A C 1
ATOM 1530 O O . ALA A 1 188 ? 13.399 5.555 -1.316 1.00 60.25 188 ALA A O 1
ATOM 1531 N N . VAL A 1 189 ? 12.764 6.509 -3.246 1.00 60.03 189 VAL A N 1
ATOM 1532 C CA . VAL A 1 189 ? 12.795 5.277 -4.058 1.00 60.03 189 VAL A CA 1
ATOM 1533 C C . VAL A 1 189 ? 14.204 4.960 -4.570 1.00 60.03 189 VAL A C 1
ATOM 1535 O O . VAL A 1 189 ? 14.527 3.792 -4.748 1.00 60.03 189 VAL A O 1
ATOM 1538 N N . TYR A 1 190 ? 15.040 5.981 -4.787 1.00 54.59 190 TYR A N 1
ATOM 1539 C CA . TYR A 1 190 ? 16.386 5.846 -5.370 1.00 54.59 190 TYR A CA 1
ATOM 1540 C C . TYR A 1 190 ? 17.529 6.083 -4.367 1.00 54.59 190 TYR A C 1
ATOM 1542 O O . TYR A 1 190 ? 18.689 6.155 -4.764 1.00 54.59 190 TYR A O 1
ATOM 1550 N N . ALA A 1 191 ? 17.206 6.250 -3.081 1.00 43.84 191 ALA A N 1
ATOM 1551 C CA . ALA A 1 191 ? 18.170 6.4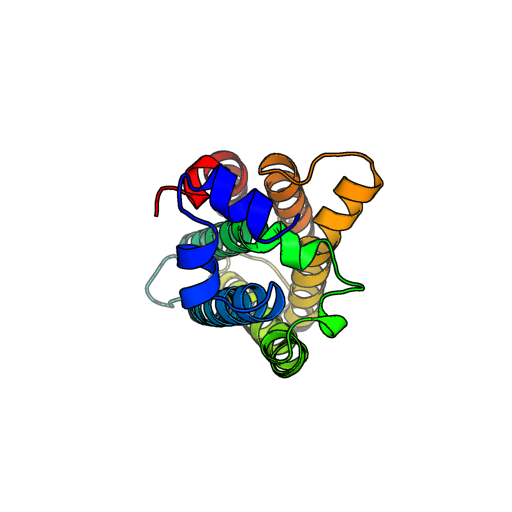79 -2.001 1.00 43.84 191 ALA A CA 1
ATOM 1552 C C . ALA A 1 191 ? 18.493 5.214 -1.172 1.00 43.84 191 ALA A C 1
ATOM 1554 O O . ALA A 1 191 ? 19.257 5.311 -0.212 1.00 43.84 191 ALA A O 1
ATOM 1555 N N . ALA A 1 192 ? 17.910 4.062 -1.524 1.00 41.59 192 ALA A N 1
ATOM 1556 C CA . ALA A 1 192 ? 18.118 2.750 -0.902 1.00 41.59 192 ALA A CA 1
ATOM 1557 C C . ALA A 1 192 ? 18.782 1.793 -1.899 1.00 41.59 192 ALA A C 1
ATOM 1559 O O . ALA A 1 192 ? 19.627 0.989 -1.449 1.00 41.59 192 ALA A O 1
#

Sequence (192 aa):
MTTAALAAELGISEGNLWYHFKTKRDLLETISAEFVLYLNERLALLPDKRNDVVEGYIALMVSLAQELLKYRFLYRDQADYGCHSQIVLNNITGLYEKSRAQFKAFYSEMVRVNVLDWPKGQLDGLAVNAIILIRFGLEYFRESQQAFDSRAVEKTFLQHLTLFEHRLEPAAARRLRYAIANHLSDAAVYAA

Secondary structure (DSSP, 8-state):
--HHHHHHHTTS-HHHHHHH-SSHHHHHHHHHHHHHHHHHHHHH----TTS-HHHHHHHHHHHHHHHHHHTHHHHHTTTTHHHH-HHHHHHHHHHHHHHHHHHHHHHHHHHHTTSB---GGGHHHHHHHHHHHHHHHHHHHHHTT---SHHHHHHHHHHHHHTTGGGB-HHHHHHHHHHHHHH--GGGTS--